Protein 5IPX (pdb70)

Structure (mmCIF, N/CA/C/O backbone):
data_5IPX
#
_entry.id   5IPX
#
_cell.length_a   87.630
_cell.length_b   142.510
_cell.length_c   71.250
_cell.angle_alpha   90.00
_cell.angle_beta   90.00
_cell.angle_gamma   90.00
#
_symmetry.space_group_name_H-M   'C 2 2 21'
#
loop_
_entity.id
_entity.type
_entity.pdbx_description
1 polymer 'ORF49 protein'
2 non-polymer 'SULFATE ION'
3 water water
#
loop_
_atom_site.group_PDB
_atom_site.id
_atom_site.type_symbol
_atom_site.label_atom_id
_atom_site.label_alt_id
_atom_site.label_comp_id
_atom_site.label_asym_id
_atom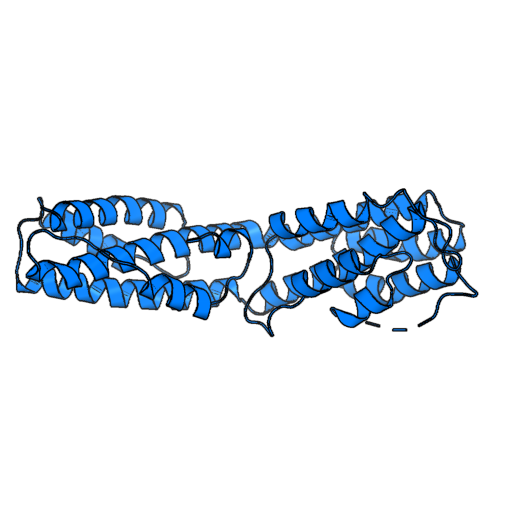_site.label_entity_id
_atom_site.label_seq_id
_atom_site.pdbx_PDB_ins_code
_atom_site.Cartn_x
_atom_site.Cartn_y
_atom_site.Cartn_z
_atom_site.occupancy
_atom_site.B_iso_or_equiv
_atom_site.auth_seq_id
_atom_site.auth_comp_id
_atom_site.auth_asym_id
_atom_site.auth_atom_id
_atom_site.pdbx_PDB_model_num
ATOM 1 N N . HIS A 1 32 ? -31.955 -37.555 12.999 1.00 37.35 10 HIS A N 1
ATOM 2 C CA . HIS A 1 32 ? -33.386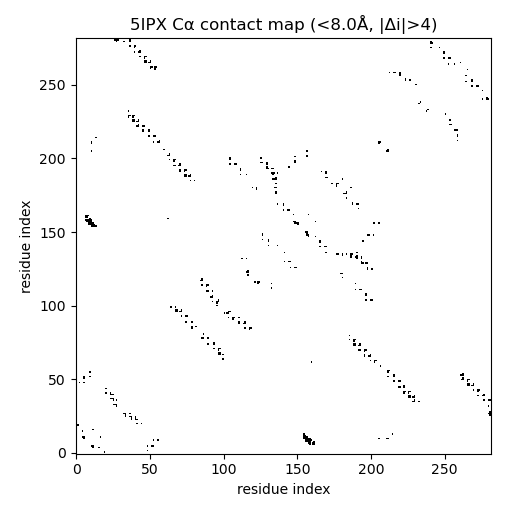 -37.591 12.717 1.00 51.19 10 HIS A CA 1
ATOM 3 C C . HIS A 1 32 ? -33.863 -36.305 12.049 1.00 59.52 10 HIS A C 1
ATOM 4 O O . HIS A 1 32 ? -33.281 -35.239 12.245 1.00 52.61 10 HIS A O 1
ATOM 11 N N . LEU A 1 33 ? -34.931 -36.421 11.261 1.00 50.57 11 LEU A N 1
ATOM 12 C CA . LEU A 1 33 ? -35.457 -35.276 10.531 1.00 60.04 11 LEU A CA 1
ATOM 13 C C . LEU A 1 33 ? -35.979 -34.211 11.488 1.00 61.05 11 LEU A C 1
ATOM 14 O O . LEU A 1 33 ? -36.593 -34.520 12.514 1.00 44.49 11 LEU A O 1
ATOM 19 N N . PHE A 1 34 ? -35.705 -32.948 11.149 1.00 38.71 12 PHE A N 1
ATOM 20 C CA . PHE A 1 34 ? -36.178 -31.769 11.874 1.00 47.55 12 PHE A CA 1
ATOM 21 C C . PHE A 1 34 ? -35.563 -31.628 13.264 1.00 51.69 12 PHE A C 1
ATOM 22 O O . PHE A 1 34 ? -35.722 -30.583 13.904 1.00 62.60 12 PHE A O 1
ATOM 30 N N . ASN A 1 35 ? -34.862 -32.658 13.744 1.00 45.83 13 ASN A N 1
ATOM 31 C CA . ASN A 1 35 ? -34.211 -32.556 15.047 1.00 43.97 13 ASN A CA 1
ATOM 32 C C . ASN A 1 35 ? -33.112 -31.502 15.039 1.00 43.57 13 ASN A C 1
ATOM 33 O O . ASN A 1 35 ? -32.809 -30.911 16.082 1.00 46.28 13 ASN A O 1
ATOM 38 N N . HIS A 1 36 ? -32.514 -31.250 13.871 1.00 51.21 14 HIS A N 1
ATOM 39 C CA . HIS A 1 36 ? -31.513 -30.196 13.743 1.00 44.72 14 HIS A CA 1
ATOM 40 C C . HIS A 1 36 ? -32.103 -28.823 14.046 1.00 55.07 14 HIS A C 1
ATOM 41 O O . HIS A 1 36 ? -31.389 -27.931 14.520 1.00 45.40 14 HIS A O 1
ATOM 48 N N . LEU A 1 37 ? -33.401 -28.638 13.790 1.00 44.30 15 LEU A N 1
ATOM 49 C CA . LEU A 1 37 ? -34.035 -27.351 14.055 1.00 39.74 15 LEU A CA 1
ATOM 50 C C . LEU A 1 37 ? -34.279 -27.146 15.545 1.00 38.71 15 LEU A C 1
ATOM 51 O O . LEU A 1 37 ? -34.176 -26.021 16.047 1.00 51.11 15 LEU A O 1
ATOM 56 N N . PHE A 1 38 ? -34.615 -28.218 16.268 1.00 38.43 16 PHE A N 1
ATOM 57 C CA . PHE A 1 38 ? -34.832 -28.092 17.706 1.00 54.42 16 PHE A CA 1
ATOM 58 C C . PHE A 1 38 ? -33.535 -27.808 18.448 1.00 43.84 16 PHE A C 1
ATOM 59 O O . PHE A 1 38 ? -33.545 -27.133 19.482 1.00 43.17 16 PHE A O 1
ATOM 67 N N . ARG A 1 39 ? -32.416 -28.312 17.943 1.00 39.75 17 ARG A N 1
ATOM 68 C CA . ARG A 1 39 ? -31.144 -28.126 18.626 1.00 47.45 17 ARG A CA 1
ATOM 69 C C . ARG A 1 39 ? -30.496 -26.790 18.301 1.00 52.24 17 ARG A C 1
ATOM 70 O O . ARG A 1 39 ? -29.808 -26.218 19.154 1.00 43.00 17 ARG A O 1
ATOM 78 N N . TYR A 1 40 ? -30.672 -26.292 17.080 1.00 40.97 18 TYR A N 1
ATOM 79 C CA . TYR A 1 40 ? -30.042 -25.050 16.650 1.00 51.69 18 TYR A CA 1
ATOM 80 C C . TYR A 1 40 ? -31.109 -24.005 16.366 1.00 49.56 18 TYR A C 1
ATOM 81 O O . TYR A 1 40 ? -31.981 -24.216 15.516 1.00 45.13 18 TYR A O 1
ATOM 90 N N . HIS A 1 41 ? -31.033 -22.877 17.078 1.00 34.96 19 HIS A N 1
ATOM 91 C CA . HIS A 1 41 ? -31.872 -21.732 16.740 1.00 50.47 19 HIS A CA 1
ATOM 92 C C . HIS A 1 41 ? -31.583 -21.253 15.324 1.00 41.17 19 HIS A C 1
ATOM 93 O O . HIS A 1 41 ? -32.502 -20.899 14.576 1.00 42.16 19 HIS A O 1
ATOM 100 N N . TYR A 1 42 ? -30.308 -21.243 14.938 1.00 37.79 20 TYR A N 1
ATOM 101 C CA . TYR A 1 42 ? -29.888 -20.924 13.578 1.00 52.52 20 TYR A CA 1
ATOM 102 C C . TYR A 1 42 ? -29.293 -22.181 12.959 1.00 48.88 20 TYR A C 1
ATOM 103 O O . TYR A 1 42 ? -28.165 -22.564 13.300 1.00 37.01 20 TYR A O 1
ATOM 112 N N . PRO A 1 43 ? -30.006 -22.869 12.075 1.00 51.00 21 PRO A N 1
ATOM 113 C CA . PRO A 1 43 ? -29.520 -24.152 11.562 1.00 44.59 21 PRO A CA 1
ATOM 114 C C . PRO A 1 43 ? -28.576 -23.978 10.378 1.00 48.62 21 PRO A C 1
ATOM 115 O O . PRO A 1 43 ? -28.381 -22.886 9.844 1.00 48.90 21 PRO A O 1
ATOM 119 N N . SER A 1 44 ? -27.987 -25.102 9.973 1.00 37.38 22 SER A N 1
ATOM 120 C CA . SER A 1 44 ? -27.076 -25.132 8.838 1.00 37.78 22 SER A CA 1
ATOM 121 C C . SER A 1 44 ? -27.856 -25.282 7.539 1.00 33.68 22 SER A C 1
ATOM 122 O O . SER A 1 44 ? -28.695 -26.179 7.410 1.00 36.13 22 SER A O 1
ATOM 125 N N . TRP A 1 45 ? -27.575 -24.402 6.575 1.00 31.90 23 TRP A N 1
ATOM 126 C CA . TRP A 1 45 ? -28.215 -24.514 5.269 1.00 36.85 23 TRP A CA 1
ATOM 127 C C . TRP A 1 45 ? -27.819 -25.810 4.574 1.00 34.89 23 TRP A C 1
ATOM 128 O O . TRP A 1 45 ? -28.649 -26.453 3.919 1.00 40.15 23 TRP A O 1
ATOM 139 N N . ASP A 1 46 ? -26.554 -26.212 4.709 1.00 43.99 24 ASP A N 1
ATOM 140 C CA . ASP A 1 46 ? -26.100 -27.459 4.104 1.00 40.23 24 ASP A CA 1
ATOM 141 C C . ASP A 1 46 ? -26.785 -28.663 4.739 1.00 45.03 24 ASP A C 1
ATOM 142 O O . ASP A 1 46 ? -27.087 -29.647 4.052 1.00 40.35 24 ASP A O 1
ATOM 147 N N . GLN A 1 47 ? -27.039 -28.604 6.049 1.00 39.92 25 GLN A N 1
ATOM 148 C CA . GLN A 1 47 ? -27.766 -29.681 6.712 1.00 39.69 25 GLN A CA 1
ATOM 149 C C . GLN A 1 47 ? -29.188 -29.793 6.176 1.00 36.43 25 GLN A C 1
ATOM 150 O O . GLN A 1 47 ? -29.719 -30.900 6.027 1.00 29.28 25 GLN A O 1
ATOM 156 N N . ILE A 1 48 ? -29.818 -28.655 5.877 1.00 35.90 26 ILE A N 1
ATOM 157 C CA . ILE A 1 48 ? -31.153 -28.671 5.284 1.00 32.39 26 ILE A CA 1
ATOM 158 C C . ILE A 1 48 ? -31.114 -29.339 3.915 1.00 33.12 26 ILE A C 1
ATOM 159 O O . ILE A 1 48 ? -31.964 -30.176 3.587 1.00 33.15 26 ILE A O 1
ATOM 164 N N . LEU A 1 49 ? -30.122 -28.978 3.096 1.00 32.74 27 LEU A N 1
ATOM 165 C CA . LEU A 1 49 ? -30.004 -29.572 1.768 1.00 32.89 27 LEU A CA 1
ATOM 166 C C . LEU A 1 49 ? -29.775 -31.076 1.853 1.00 33.84 27 LEU A C 1
ATOM 167 O O . LEU A 1 49 ? -30.287 -31.837 1.023 1.00 31.92 27 LEU A O 1
ATOM 172 N N . GLN A 1 50 ? -29.014 -31.524 2.854 1.00 38.59 28 GLN A N 1
ATOM 173 C CA . GLN A 1 50 ? -28.725 -32.949 2.980 1.00 33.32 28 GLN A CA 1
ATOM 174 C C . GLN A 1 50 ? -29.956 -33.733 3.418 1.00 34.59 28 GLN A C 1
ATOM 175 O O . GLN A 1 50 ? -30.228 -34.814 2.886 1.00 38.08 28 GLN A O 1
ATOM 181 N N . GLU A 1 51 ? -30.709 -33.211 4.390 1.00 29.51 29 GLU A N 1
ATOM 182 C CA . GLU A 1 51 ? -31.959 -33.864 4.766 1.00 40.57 29 GLU A CA 1
ATOM 183 C C . GLU A 1 51 ? -32.956 -33.848 3.617 1.00 31.43 29 GLU A C 1
ATOM 184 O O . GLU A 1 51 ? -33.744 -34.788 3.462 1.00 32.52 29 GLU A O 1
ATOM 190 N N . LEU A 1 52 ? -32.928 -32.793 2.799 1.00 35.20 30 LEU A N 1
ATOM 191 C CA . LEU A 1 52 ? -33.835 -32.699 1.660 1.00 40.96 30 LEU A CA 1
ATOM 192 C C . LEU A 1 52 ? -33.597 -33.818 0.656 1.00 40.94 30 LEU A C 1
ATOM 193 O O . LEU A 1 52 ? -34.543 -34.287 0.013 1.00 34.15 30 LEU A O 1
ATOM 198 N N . ASP A 1 53 ? -32.354 -34.265 0.511 1.00 37.85 31 ASP A N 1
ATOM 199 C CA . ASP A 1 53 ? -32.025 -35.288 -0.469 1.00 40.19 31 ASP A CA 1
ATOM 200 C C . ASP A 1 53 ? -32.211 -36.706 0.057 1.00 43.62 31 ASP A C 1
ATOM 201 O O . ASP A 1 53 ? -32.051 -37.661 -0.711 1.00 34.76 31 ASP A O 1
ATOM 206 N N . THR A 1 54 ? -32.540 -36.870 1.337 1.00 36.94 32 THR A N 1
ATOM 207 C CA . THR A 1 54 ? -32.866 -38.181 1.881 1.00 38.28 32 THR A CA 1
ATOM 208 C C . THR A 1 54 ? -34.329 -38.552 1.683 1.00 32.92 32 THR A C 1
ATOM 209 O O . THR A 1 54 ? -34.706 -39.695 1.964 1.00 45.46 32 THR A O 1
ATOM 213 N N . LEU A 1 55 ? -35.152 -37.621 1.210 1.00 46.53 33 LEU A N 1
ATOM 214 C CA . LEU A 1 55 ? -36.582 -37.859 1.105 1.00 38.01 33 LEU A CA 1
ATOM 215 C C . LEU A 1 55 ? -36.889 -38.853 -0.010 1.00 39.35 33 LEU A C 1
ATOM 216 O O . LEU A 1 55 ? -36.224 -38.886 -1.049 1.00 41.26 33 LEU A O 1
ATOM 221 N N . SER A 1 56 ? -37.917 -39.667 0.220 1.00 48.27 34 SER A N 1
ATOM 222 C CA . SER A 1 56 ? -38.335 -40.694 -0.721 1.00 48.83 34 SER A CA 1
ATOM 223 C C . SER A 1 56 ? -39.854 -40.765 -0.739 1.00 50.01 34 SER A C 1
ATOM 224 O O . SER A 1 56 ? -40.518 -40.398 0.234 1.00 56.00 34 SER A O 1
ATOM 227 N N . VAL A 1 57 ? -40.401 -41.232 -1.860 1.00 45.52 35 VAL A N 1
ATOM 228 C CA . VAL A 1 57 ? -41.839 -41.401 -2.025 1.00 47.79 35 VAL A CA 1
ATOM 229 C C . VAL A 1 57 ? -42.105 -42.750 -2.676 1.00 50.48 35 VAL A C 1
ATOM 230 O O . VAL A 1 57 ? -41.264 -43.288 -3.403 1.00 60.35 35 VAL A O 1
ATOM 234 N N . ALA A 1 58 ? -43.289 -43.297 -2.410 1.00 57.32 36 ALA A N 1
ATOM 235 C CA . ALA A 1 58 ? -43.704 -44.597 -2.933 1.00 70.21 36 ALA A CA 1
ATOM 236 C C . ALA A 1 58 ? -45.035 -44.421 -3.657 1.00 69.41 36 ALA A C 1
ATOM 237 O O . ALA A 1 58 ? -46.096 -44.434 -3.025 1.00 79.22 36 ALA A O 1
ATOM 239 N N . THR A 1 59 ? -44.986 -44.270 -4.978 1.00 65.14 37 THR A N 1
ATOM 240 C CA . THR A 1 59 ? -46.181 -44.033 -5.776 1.00 68.03 37 THR A CA 1
ATOM 241 C C . THR A 1 59 ? -46.619 -45.291 -6.519 1.00 71.85 37 THR A C 1
ATOM 242 O O . THR A 1 59 ? -45.831 -46.203 -6.781 1.00 76.29 37 THR A O 1
ATOM 246 N N . LEU A 1 60 ? -47.908 -45.311 -6.868 1.00 76.81 38 LEU A N 1
ATOM 247 C CA . LEU A 1 60 ? -48.471 -46.419 -7.634 1.00 88.95 38 LEU A CA 1
ATOM 248 C C . LEU A 1 60 ? -47.979 -46.396 -9.074 1.00 86.33 38 LEU A C 1
ATOM 249 O O . LEU A 1 60 ? -47.493 -47.406 -9.595 1.00 92.42 38 LEU A O 1
ATOM 254 N N . ASN A 1 61 ? -48.126 -45.253 -9.742 1.00 78.21 39 ASN A N 1
ATOM 255 C CA . ASN A 1 61 ? -47.677 -45.094 -11.109 1.00 80.19 39 ASN A CA 1
ATOM 256 C C . ASN A 1 61 ? -46.342 -44.372 -11.110 1.00 86.26 39 ASN A C 1
ATOM 257 O O . ASN A 1 61 ? -46.269 -43.221 -10.650 1.00 78.95 39 ASN A O 1
ATOM 262 N N . PRO A 1 62 ? -45.274 -44.997 -11.614 1.00 82.63 40 PRO A N 1
ATOM 263 C CA . PRO A 1 62 ? -43.941 -44.383 -11.530 1.00 78.18 40 PRO A CA 1
ATOM 264 C C . PRO A 1 62 ? -43.773 -43.117 -12.355 1.00 81.24 40 PRO A C 1
ATOM 265 O O . PRO A 1 62 ? -42.737 -42.454 -12.217 1.00 69.76 40 PRO A O 1
ATOM 269 N N . ASP A 1 63 ? -44.731 -42.761 -13.212 1.00 69.63 41 ASP A N 1
ATOM 270 C CA . ASP A 1 63 ? -44.645 -41.471 -13.886 1.00 70.70 41 ASP A CA 1
ATOM 271 C C . ASP A 1 63 ? -44.943 -40.314 -12.944 1.00 79.88 41 ASP A C 1
ATOM 272 O O . ASP A 1 63 ? -44.723 -39.155 -13.316 1.00 70.35 41 ASP A O 1
ATOM 277 N N . CYS A 1 64 ? -45.437 -40.601 -11.741 1.00 70.31 42 CYS A N 1
ATOM 278 C CA . CYS A 1 64 ? -45.702 -39.595 -10.726 1.00 66.02 42 CYS A CA 1
ATOM 279 C C . CYS A 1 64 ? -44.650 -39.592 -9.626 1.00 57.38 42 CYS A C 1
ATOM 280 O O . CYS A 1 64 ? -44.806 -38.870 -8.637 1.00 55.01 42 CYS A O 1
ATOM 283 N N . HIS A 1 65 ? -43.581 -40.378 -9.779 1.00 50.29 43 HIS A N 1
ATOM 284 C CA . HIS A 1 65 ? -42.570 -40.478 -8.730 1.00 55.30 43 HIS A CA 1
ATOM 285 C C . HIS A 1 65 ? -41.863 -39.145 -8.514 1.00 45.39 43 HIS A C 1
ATOM 286 O O . HIS A 1 65 ? -41.761 -38.660 -7.381 1.00 59.31 43 HIS A O 1
ATOM 293 N N . VAL A 1 66 ? -41.363 -38.543 -9.588 1.00 53.49 44 VAL A N 1
ATOM 294 C CA . VAL A 1 66 ? -40.652 -37.268 -9.509 1.00 51.58 44 VAL A CA 1
ATOM 295 C C . VAL A 1 66 ? -41.604 -36.144 -9.105 1.00 46.06 44 VAL A C 1
ATOM 296 O O . VAL A 1 66 ? -41.248 -35.341 -8.229 1.00 44.55 44 VAL A O 1
ATOM 300 N N . PRO A 1 67 ? -42.806 -36.024 -9.694 1.00 51.64 45 PRO A N 1
ATOM 301 C CA . PRO A 1 67 ? -43.731 -34.986 -9.204 1.00 38.95 45 PRO A CA 1
ATOM 302 C C . PRO A 1 67 ? -44.095 -35.143 -7.738 1.00 37.15 45 PRO A C 1
ATOM 303 O O . PRO A 1 67 ? -44.201 -34.140 -7.021 1.00 36.33 45 PRO A O 1
ATOM 307 N N . ALA A 1 68 ? -44.292 -36.378 -7.269 1.00 29.84 46 ALA A N 1
ATOM 308 C CA . ALA A 1 68 ? -44.591 -36.585 -5.856 1.00 39.30 46 ALA A CA 1
ATOM 309 C C . ALA A 1 68 ? -43.393 -36.254 -4.978 1.00 34.45 46 ALA A C 1
ATOM 310 O O . ALA A 1 68 ? -43.566 -35.794 -3.843 1.00 43.48 46 ALA A O 1
ATOM 312 N N . LEU A 1 69 ? -42.177 -36.482 -5.479 1.00 29.29 47 LEU A N 1
ATOM 313 C CA . LEU A 1 69 ? -40.988 -36.119 -4.718 1.00 37.81 47 LEU A CA 1
ATOM 314 C C . LEU A 1 69 ? -40.866 -34.607 -4.581 1.00 29.79 47 LEU A C 1
ATOM 315 O O . LEU A 1 69 ? -40.474 -34.104 -3.521 1.00 35.35 47 LEU A O 1
ATOM 320 N N . ASN A 1 70 ? -41.202 -33.865 -5.640 1.00 29.99 48 ASN A N 1
ATOM 321 C CA . ASN A 1 70 ? -41.172 -32.408 -5.562 1.00 25.74 48 ASN A CA 1
ATOM 322 C C . ASN A 1 70 ? -42.178 -31.890 -4.543 1.00 31.79 48 ASN A C 1
ATOM 323 O O . ASN A 1 70 ? -41.900 -30.923 -3.823 1.00 34.48 48 ASN A O 1
ATOM 328 N N . VAL A 1 71 ? -43.356 -32.514 -4.470 1.00 25.59 49 VAL A N 1
ATOM 329 C CA . VAL A 1 71 ? -44.320 -32.156 -3.432 1.00 36.75 49 VAL A CA 1
ATOM 330 C C . VAL A 1 71 ? -43.757 -32.482 -2.057 1.00 30.09 49 VAL A C 1
ATOM 331 O O . VAL A 1 71 ? -43.871 -31.686 -1.116 1.00 32.57 49 VAL A O 1
ATOM 335 N N . GLU A 1 72 ? -43.139 -33.657 -1.922 1.00 32.51 50 GLU A N 1
ATOM 336 C CA . GLU A 1 72 ? -42.540 -34.049 -0.651 1.00 27.34 50 GLU A CA 1
ATOM 337 C C . GLU A 1 72 ? -41.457 -33.064 -0.226 1.00 27.04 50 GLU A C 1
ATOM 338 O O . GLU A 1 72 ? -41.362 -32.705 0.953 1.00 32.80 50 GLU A O 1
ATOM 344 N N . LYS A 1 73 ? -40.636 -32.611 -1.177 1.00 23.61 51 LYS A N 1
ATOM 345 C CA . LYS A 1 73 ? -39.589 -31.647 -0.856 1.00 29.85 51 LYS A CA 1
ATOM 346 C C . LYS A 1 73 ? -40.176 -30.279 -0.534 1.00 32.94 51 LYS A C 1
ATOM 347 O O . LYS A 1 73 ? -39.692 -29.586 0.369 1.00 32.32 51 LYS A O 1
ATOM 353 N N . THR A 1 74 ? -41.212 -29.867 -1.269 1.00 25.56 52 THR A N 1
ATOM 354 C CA . THR A 1 74 ? -41.883 -28.608 -0.964 1.00 31.41 52 THR A CA 1
ATOM 355 C C . THR A 1 74 ? -42.516 -28.651 0.420 1.00 26.57 52 THR A C 1
ATOM 356 O O . THR A 1 74 ? -42.462 -27.668 1.170 1.00 26.80 52 THR A O 1
ATOM 360 N N . LEU A 1 75 ? -43.118 -29.787 0.775 1.00 24.54 53 LEU A N 1
ATOM 361 C CA . LEU A 1 75 ? -43.705 -29.943 2.101 1.00 27.68 53 LEU A CA 1
ATOM 362 C C . LEU A 1 75 ? -42.636 -29.888 3.185 1.00 39.23 53 LEU A C 1
ATOM 363 O O . LEU A 1 75 ? -42.835 -29.258 4.231 1.00 31.65 53 LEU A O 1
ATOM 368 N N . TYR A 1 76 ? -41.494 -30.539 2.950 1.00 31.21 54 TYR A N 1
ATOM 369 C CA . TYR A 1 76 ? -40.401 -30.492 3.915 1.00 24.18 54 TYR A CA 1
ATOM 370 C C . TYR A 1 76 ? -39.911 -29.066 4.127 1.00 24.24 54 TYR A C 1
ATOM 371 O O . TYR A 1 76 ? -39.672 -28.646 5.266 1.00 32.61 54 TYR A O 1
ATOM 380 N N . LEU A 1 77 ? -39.740 -28.311 3.041 1.00 21.56 55 LEU A N 1
ATOM 381 C CA . LEU A 1 77 ? -39.290 -26.930 3.167 1.00 25.03 55 LEU A CA 1
ATOM 382 C C . LEU A 1 77 ? -40.345 -26.065 3.842 1.00 26.33 55 LEU A C 1
ATOM 383 O O . LEU A 1 77 ? -40.012 -25.172 4.629 1.00 33.02 55 LEU A O 1
ATOM 388 N N . ALA A 1 78 ? -41.623 -26.323 3.557 1.00 26.51 56 ALA A N 1
ATOM 389 C CA . ALA A 1 78 ? -42.695 -25.552 4.181 1.00 28.27 56 ALA A CA 1
ATOM 390 C C . ALA A 1 78 ? -42.693 -25.734 5.694 1.00 23.00 56 ALA A C 1
ATOM 391 O O . ALA A 1 78 ? -42.804 -24.761 6.447 1.00 31.99 56 ALA A O 1
ATOM 393 N N . LYS A 1 79 ? -42.563 -26.978 6.160 1.00 29.76 57 LYS A N 1
ATOM 394 C CA . LYS A 1 79 ? -42.496 -27.213 7.598 1.00 28.12 57 LYS A CA 1
ATOM 395 C C . LYS A 1 79 ? -41.214 -26.640 8.189 1.00 33.16 57 LYS A C 1
ATOM 396 O O . LYS A 1 79 ? -41.216 -26.134 9.317 1.00 29.82 57 LYS A O 1
ATOM 402 N N . THR A 1 80 ? -40.113 -26.700 7.437 1.00 36.10 58 THR A N 1
ATOM 403 C CA . THR A 1 80 ? -38.857 -26.127 7.918 1.00 25.49 58 THR A CA 1
ATOM 404 C C . THR A 1 80 ? -38.976 -24.619 8.101 1.00 31.07 58 THR A C 1
ATOM 405 O O . THR A 1 80 ? -38.612 -24.082 9.152 1.00 28.24 58 THR A O 1
ATOM 409 N N . ILE A 1 81 ? -39.486 -23.920 7.084 1.00 28.17 59 ILE A N 1
ATOM 410 C CA . ILE A 1 81 ? -39.646 -22.471 7.187 1.00 28.49 59 ILE A CA 1
ATOM 411 C C . ILE A 1 81 ? -40.603 -22.122 8.319 1.00 34.13 59 ILE A C 1
ATOM 412 O O . ILE A 1 81 ? -40.412 -21.126 9.029 1.00 27.66 59 ILE A O 1
ATOM 417 N N . GLN A 1 82 ? -41.640 -22.942 8.516 1.00 37.21 60 GLN A N 1
ATOM 418 C CA . GLN A 1 82 ? -42.575 -22.711 9.612 1.00 30.34 60 GLN A CA 1
ATOM 419 C C . GLN A 1 82 ? -41.856 -22.696 10.956 1.00 32.77 60 GLN A C 1
ATOM 420 O O . GLN A 1 82 ? -42.132 -21.843 11.807 1.00 35.73 60 GLN A O 1
ATOM 426 N N . ILE A 1 83 ? -40.922 -23.628 11.160 1.00 29.36 61 ILE A N 1
ATOM 427 C CA . ILE A 1 83 ? -40.132 -23.637 12.387 1.00 27.73 61 ILE A CA 1
ATOM 428 C C . ILE A 1 83 ? -39.226 -22.414 12.448 1.00 30.22 61 ILE A C 1
ATOM 429 O O . ILE A 1 83 ? -39.104 -21.766 13.495 1.00 36.06 61 ILE A O 1
ATOM 434 N N . LEU A 1 84 ? -38.575 -22.080 11.329 1.00 27.97 62 LEU A N 1
ATOM 435 C CA . LEU A 1 84 ? -37.645 -20.955 11.311 1.00 31.65 62 LEU A CA 1
ATOM 436 C C . LEU A 1 84 ? -38.351 -19.643 11.627 1.00 34.45 62 LEU A C 1
ATOM 437 O O . LEU A 1 84 ? -37.791 -18.778 12.311 1.00 30.50 62 LEU A O 1
ATOM 442 N N . VAL A 1 85 ? -39.578 -19.474 11.130 1.00 30.75 63 VAL A N 1
ATOM 443 C CA . VAL A 1 85 ? -40.343 -18.266 11.429 1.00 30.20 63 VAL A CA 1
ATOM 444 C C . VAL A 1 85 ? -40.616 -18.170 12.924 1.00 27.24 63 VAL A C 1
ATOM 445 O O . VAL A 1 85 ? -40.549 -17.085 13.516 1.00 34.00 63 VAL A O 1
ATOM 449 N N . GLN A 1 86 ? -40.915 -19.304 13.560 1.00 29.07 64 GLN A N 1
ATOM 450 C CA . GLN A 1 86 ? -41.116 -19.310 15.004 1.00 32.70 64 GLN A CA 1
ATOM 451 C C . GLN A 1 86 ? -39.824 -19.008 15.749 1.00 36.67 64 GLN A C 1
ATOM 452 O O . GLN A 1 86 ? -39.856 -18.387 16.817 1.00 33.71 64 GLN A O 1
ATOM 458 N N . HIS A 1 87 ? -38.680 -19.431 15.204 1.00 26.97 65 HIS A N 1
ATOM 459 C CA . HIS A 1 87 ? -37.400 -19.061 15.801 1.00 32.32 65 HIS A CA 1
ATOM 460 C C . HIS A 1 87 ? -37.172 -17.562 15.721 1.00 33.90 65 HIS A C 1
ATOM 461 O O . HIS A 1 87 ? -36.609 -16.958 16.640 1.00 30.94 65 HIS A O 1
ATOM 468 N N . ARG A 1 88 ? -37.597 -16.943 14.627 1.00 23.12 66 ARG A N 1
ATOM 469 C CA . ARG A 1 88 ? -37.407 -15.510 14.492 1.00 35.18 66 ARG A CA 1
ATOM 470 C C . ARG A 1 88 ? -38.378 -14.740 15.380 1.00 23.53 66 ARG A C 1
ATOM 471 O O . ARG A 1 88 ? -38.052 -13.644 15.853 1.00 38.56 66 ARG A O 1
ATOM 479 N N . GLN A 1 89 ? -39.563 -15.302 15.633 1.00 30.31 67 GLN A N 1
ATOM 480 C CA . GLN A 1 89 ? -40.460 -14.713 16.625 1.00 35.15 67 GLN A CA 1
ATOM 481 C C . GLN A 1 89 ? -39.864 -14.775 18.024 1.00 31.60 67 GLN A C 1
ATOM 482 O O . GLN A 1 89 ? -40.079 -13.859 18.825 1.00 39.35 67 GLN A O 1
ATOM 488 N N . SER A 1 90 ? -39.118 -15.833 18.337 1.00 32.38 68 SER A N 1
ATOM 489 C CA . SER A 1 90 ? -38.512 -15.998 19.650 1.00 36.80 68 SER A CA 1
ATOM 490 C C . SER A 1 90 ? -37.148 -15.331 19.765 1.00 32.55 68 SER A C 1
ATOM 491 O O . SER A 1 90 ? -36.616 -15.234 20.877 1.00 32.66 68 SER A O 1
ATOM 494 N N . GLU A 1 91 ? -36.581 -14.873 18.650 1.00 31.84 69 GLU A N 1
ATOM 495 C CA . GLU A 1 91 ? -35.237 -14.301 18.669 1.00 35.63 69 GLU A CA 1
ATOM 496 C C . GLU A 1 91 ? -35.079 -13.098 19.597 1.00 34.46 69 GLU A C 1
ATOM 497 O O . GLU A 1 91 ? -34.042 -13.021 20.279 1.00 33.27 69 GLU A O 1
ATOM 503 N N . PRO A 1 92 ? -36.015 -12.143 19.677 1.00 32.52 70 PRO A N 1
ATOM 504 C CA . PRO A 1 92 ? -35.820 -11.010 20.597 1.00 27.17 70 PRO A CA 1
ATOM 505 C C . PRO A 1 92 ? -35.837 -11.387 22.071 1.00 38.43 70 PRO A C 1
ATOM 506 O O . PRO A 1 92 ? -35.611 -10.511 22.913 1.00 35.02 70 PRO A O 1
ATOM 510 N N . TYR A 1 93 ? -36.095 -12.647 22.416 1.00 29.68 71 TYR A N 1
ATOM 511 C CA . TYR A 1 93 ? -36.135 -13.080 23.805 1.00 32.49 71 TYR A CA 1
ATOM 512 C C . TYR A 1 93 ? -34.924 -13.913 24.203 1.00 30.61 71 TYR A C 1
ATOM 513 O O . TYR A 1 93 ? -34.827 -14.322 25.365 1.00 31.48 71 TYR A O 1
ATOM 522 N N . LEU A 1 94 ? -33.996 -14.165 23.278 1.00 29.51 72 LEU A N 1
ATOM 523 C CA . LEU A 1 94 ? -32.824 -14.979 23.590 1.00 31.45 72 LEU A CA 1
ATOM 524 C C . LEU A 1 94 ? -31.877 -14.245 24.534 1.00 21.45 72 LEU A C 1
ATOM 525 O O . LEU A 1 94 ? -31.532 -14.753 25.608 1.00 29.81 72 LEU A O 1
ATOM 530 N N . VAL A 1 95 ? -31.438 -13.045 24.143 1.00 21.44 73 VAL A N 1
ATOM 531 C CA . VAL A 1 95 ? -30.518 -12.280 24.991 1.00 26.95 73 VAL A CA 1
ATOM 532 C C . VAL A 1 95 ? -31.138 -11.926 26.335 1.00 29.12 73 VAL A C 1
ATOM 533 O O . VAL A 1 95 ? -30.455 -12.072 27.360 1.00 28.92 73 VAL A O 1
ATOM 537 N N . PRO A 1 96 ? -32.391 -11.452 26.424 1.00 26.89 74 PRO A N 1
ATOM 538 C CA . PRO A 1 96 ? -32.962 -11.197 27.759 1.00 23.16 74 PRO A CA 1
ATOM 539 C C . PRO A 1 96 ? -32.992 -12.426 28.651 1.00 20.11 74 PRO A C 1
ATOM 540 O O . PRO A 1 96 ? -32.783 -12.308 29.865 1.00 25.99 74 PRO A O 1
ATOM 544 N N . ALA A 1 97 ? -33.250 -13.607 28.086 1.00 27.11 75 ALA A N 1
ATOM 545 C CA . ALA A 1 97 ? -33.208 -14.826 28.888 1.00 27.16 75 ALA A CA 1
ATOM 546 C C . ALA A 1 97 ? -31.788 -15.129 29.349 1.00 19.84 75 ALA A C 1
ATOM 547 O O . ALA A 1 97 ? -31.578 -15.566 30.486 1.00 30.50 75 ALA A O 1
ATOM 549 N N . ALA A 1 98 ? -30.799 -14.903 28.480 1.00 27.87 76 ALA A N 1
ATOM 550 C CA . ALA A 1 98 ? -29.409 -15.076 28.884 1.00 32.52 76 ALA A CA 1
ATOM 551 C C . ALA A 1 98 ? -29.019 -14.064 29.954 1.00 25.12 76 ALA A C 1
ATOM 552 O O . ALA A 1 98 ? -28.288 -14.394 30.895 1.00 28.10 76 ALA A O 1
ATOM 554 N N . ARG A 1 99 ? -29.502 -12.825 29.825 1.00 24.41 77 ARG A N 1
ATOM 555 C CA . ARG A 1 99 ? -29.210 -11.806 30.828 1.00 19.96 77 ARG A CA 1
ATOM 556 C C . ARG A 1 99 ? -29.815 -12.168 32.179 1.00 32.45 77 ARG A C 1
ATOM 557 O O . ARG A 1 99 ? -29.184 -11.967 33.223 1.00 32.09 77 ARG A O 1
ATOM 565 N N . ALA A 1 100 ? -31.039 -12.703 32.178 1.00 27.07 78 ALA A N 1
ATOM 566 C CA . ALA A 1 100 ? -31.689 -13.072 33.432 1.00 26.92 78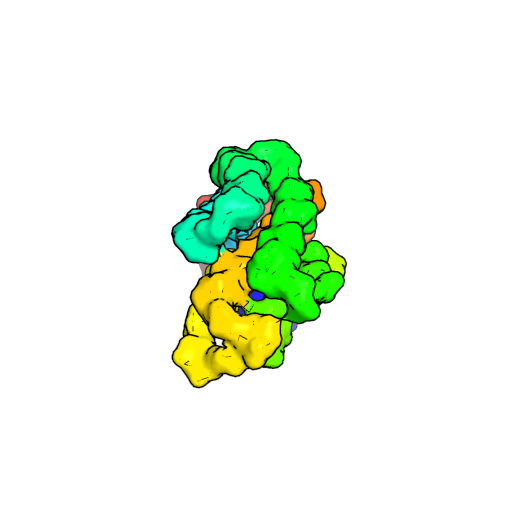 ALA A CA 1
ATOM 567 C C . ALA A 1 100 ? -30.903 -14.149 34.167 1.00 30.72 78 ALA A C 1
ATOM 568 O O . ALA A 1 100 ? -30.757 -14.095 35.394 1.00 29.34 78 ALA A O 1
ATOM 570 N N . ASN A 1 101 ? -30.387 -15.138 33.434 1.00 22.92 79 ASN A N 1
ATOM 571 C CA . ASN A 1 101 ? -29.591 -16.183 34.071 1.00 28.07 79 ASN A CA 1
ATOM 572 C C . ASN A 1 101 ? -28.279 -15.629 34.609 1.00 26.95 79 ASN A C 1
ATOM 573 O O . ASN A 1 101 ? -27.851 -15.994 35.710 1.00 28.34 79 ASN A O 1
ATOM 578 N N . LEU A 1 102 ? -27.626 -14.747 33.850 1.00 23.70 80 LEU A N 1
ATOM 579 C CA . LEU A 1 102 ? -26.375 -14.166 34.323 1.00 25.89 80 LEU A CA 1
ATOM 580 C C . LEU A 1 102 ? -26.614 -13.282 35.540 1.00 27.73 80 LEU A C 1
ATOM 581 O O . LEU A 1 102 ? -25.820 -13.291 36.488 1.00 34.87 80 LEU A O 1
ATOM 586 N N . ALA A 1 103 ? -27.704 -12.512 35.531 1.00 23.29 81 ALA A N 1
ATOM 587 C CA . ALA A 1 103 ? -28.038 -11.697 36.695 1.00 33.94 81 ALA A CA 1
ATOM 588 C C . ALA A 1 103 ? -28.250 -12.565 37.927 1.00 31.51 81 ALA A C 1
ATOM 589 O O . ALA A 1 103 ? -27.847 -12.192 39.035 1.00 32.26 81 ALA A O 1
ATOM 591 N N . TYR A 1 104 ? -28.865 -13.737 37.751 1.00 27.86 82 TYR A N 1
ATOM 592 C CA . TYR A 1 104 ? -29.102 -14.628 38.882 1.00 25.57 82 TYR A CA 1
ATOM 593 C C . TYR A 1 104 ? -27.790 -15.126 39.477 1.00 31.21 82 TYR A C 1
ATOM 594 O O . TYR A 1 104 ? -27.601 -15.103 40.698 1.00 30.92 82 TYR A O 1
ATOM 603 N N . SER A 1 105 ? -26.872 -15.590 38.625 1.00 24.92 83 SER A N 1
ATOM 604 C CA . SER A 1 105 ? -25.592 -16.083 39.124 1.00 27.24 83 SER A CA 1
ATOM 605 C C . SER A 1 105 ? -24.766 -14.968 39.752 1.00 25.08 83 SER A C 1
ATOM 606 O O . SER A 1 105 ? -24.033 -15.213 40.717 1.00 26.75 83 SER A O 1
ATOM 609 N N . LEU A 1 106 ? -24.870 -13.744 39.227 1.00 23.12 84 LEU A N 1
ATOM 610 C CA . LEU A 1 106 ? -24.189 -12.615 39.853 1.00 25.53 84 LEU A CA 1
ATOM 611 C C . LEU A 1 106 ? -24.742 -12.344 41.245 1.00 29.54 84 LEU A C 1
ATOM 612 O O . LEU A 1 106 ? -23.987 -12.020 42.169 1.00 31.78 84 LEU A O 1
ATOM 617 N N . GLN A 1 107 ? -26.061 -12.467 41.415 1.00 24.29 85 GLN A N 1
ATOM 618 C CA . GLN A 1 107 ? -26.653 -12.288 42.736 1.00 29.05 85 GLN A CA 1
ATOM 619 C C . GLN A 1 107 ? -26.207 -13.377 43.702 1.00 35.79 85 GLN A C 1
ATOM 620 O O . GLN A 1 107 ? -26.039 -13.110 44.897 1.00 39.55 85 GLN A O 1
ATOM 626 N N . GLN A 1 108 ? -26.012 -14.602 43.210 1.00 32.09 86 GLN A N 1
ATOM 627 C CA . GLN A 1 108 ? -25.511 -15.668 44.070 1.00 40.07 86 GLN A CA 1
ATOM 628 C C . GLN A 1 108 ? -24.066 -15.409 44.480 1.00 35.76 86 GLN A C 1
ATOM 629 O O . GLN A 1 108 ? -23.699 -15.620 45.642 1.00 41.08 86 GLN A O 1
ATOM 635 N N . LEU A 1 109 ? -23.233 -14.953 43.541 1.00 37.50 87 LEU A N 1
ATOM 636 C CA . LEU A 1 109 ? -21.874 -14.554 43.891 1.00 38.87 87 LEU A CA 1
ATOM 637 C C . LEU A 1 109 ? -21.873 -13.405 44.888 1.00 39.62 87 LEU A C 1
ATOM 638 O O . LEU A 1 109 ? -20.968 -13.309 45.726 1.00 46.59 87 LEU A O 1
ATOM 643 N N . TYR A 1 110 ? -22.877 -12.529 44.813 1.00 36.57 88 TYR A N 1
ATOM 644 C CA . TYR A 1 110 ? -22.960 -11.400 45.732 1.00 41.15 88 TYR A CA 1
ATOM 645 C C . TYR A 1 110 ? -23.181 -11.871 47.165 1.00 47.73 88 TYR A C 1
ATOM 646 O O . TYR A 1 110 ? -22.614 -11.301 48.104 1.00 55.84 88 TYR A O 1
ATOM 655 N N . LYS A 1 111 ? -24.004 -12.908 47.351 1.00 47.38 89 LYS A N 1
ATOM 656 C CA . LYS A 1 111 ? -24.180 -13.487 48.680 1.00 41.35 89 LYS A CA 1
ATOM 657 C C . LYS A 1 111 ? -22.857 -14.006 49.227 1.00 49.23 89 LYS A C 1
ATOM 658 O O . LYS A 1 111 ? -22.507 -13.756 50.386 1.00 61.15 89 LYS A O 1
ATOM 664 N N . LEU A 1 112 ? -22.103 -14.724 48.398 1.00 68.40 90 LEU A N 1
ATOM 665 C CA . LEU A 1 112 ? -20.884 -15.416 48.817 1.00 63.64 90 LEU A CA 1
ATOM 666 C C . LEU A 1 112 ? -19.630 -14.586 48.563 1.00 83.36 90 LEU A C 1
ATOM 667 O O . LEU A 1 112 ? -18.640 -15.120 48.058 1.00 79.02 90 LEU A O 1
ATOM 672 N N . GLY A 1 113 ? -19.619 -13.300 48.901 1.00 63.59 91 GLY A N 1
ATOM 673 C CA . GLY A 1 113 ? -18.549 -12.421 48.462 1.00 52.85 91 GLY A CA 1
ATOM 674 C C . GLY A 1 113 ? -18.165 -11.390 49.499 1.00 69.62 91 GLY A C 1
ATOM 675 O O . GLY A 1 113 ? -19.007 -10.857 50.224 1.00 70.55 91 GLY A O 1
ATOM 676 N N . ASN A 1 114 ? -16.860 -11.123 49.566 1.00 71.48 92 ASN A N 1
ATOM 677 C CA . ASN A 1 114 ? -16.358 -9.981 50.313 1.00 65.61 92 ASN A CA 1
ATOM 678 C C . ASN A 1 114 ? -16.716 -8.689 49.580 1.00 65.19 92 ASN A C 1
ATOM 679 O O . ASN A 1 114 ? -17.207 -8.698 48.448 1.00 70.42 92 ASN A O 1
ATOM 684 N N . ASP A 1 115 ? -16.450 -7.560 50.236 1.00 60.09 93 ASP A N 1
ATOM 685 C CA . ASP A 1 115 ? -16.938 -6.281 49.738 1.00 62.27 93 ASP A CA 1
ATOM 686 C C . ASP A 1 115 ? -16.167 -5.768 48.529 1.00 50.97 93 ASP A C 1
ATOM 687 O O . ASP A 1 115 ? -16.666 -4.876 47.833 1.00 63.55 93 ASP A O 1
ATOM 692 N N . LYS A 1 116 ? -14.974 -6.298 48.254 1.00 37.65 94 LYS A N 1
ATOM 693 C CA . LYS A 1 116 ? -14.295 -5.918 47.021 1.00 51.82 94 LYS A CA 1
ATOM 694 C C . LYS A 1 116 ? -14.817 -6.714 45.831 1.00 53.66 94 LYS A C 1
ATOM 695 O O . LYS A 1 116 ? -14.774 -6.225 44.696 1.00 51.64 94 LYS A O 1
ATOM 701 N N . ILE A 1 117 ? -15.314 -7.930 46.069 1.00 45.70 95 ILE A N 1
ATOM 702 C CA . ILE A 1 117 ? -16.039 -8.653 45.030 1.00 44.83 95 ILE A CA 1
ATOM 703 C C . ILE A 1 117 ? -17.400 -8.011 44.795 1.00 43.08 95 ILE A C 1
ATOM 704 O O . ILE A 1 117 ? -17.832 -7.838 43.648 1.00 31.08 95 ILE A O 1
ATOM 709 N N . ARG A 1 118 ? -18.093 -7.641 45.876 1.00 37.17 96 ARG A N 1
ATOM 710 C CA . ARG A 1 118 ? -19.379 -6.964 45.743 1.00 40.25 96 ARG A CA 1
ATOM 711 C C . ARG A 1 118 ? -19.242 -5.640 45.002 1.00 47.81 96 ARG A C 1
ATOM 712 O O . ARG A 1 118 ? -20.169 -5.226 44.297 1.00 47.84 96 ARG A O 1
ATOM 720 N N . GLY A 1 119 ? -18.099 -4.966 45.146 1.00 42.04 97 GLY A N 1
ATOM 721 C CA . GLY A 1 119 ? -17.904 -3.705 44.450 1.00 37.60 97 GLY A CA 1
ATOM 722 C C . GLY A 1 119 ? -17.854 -3.868 42.943 1.00 42.26 97 GLY A C 1
ATOM 723 O O . GLY A 1 119 ? -18.423 -3.060 42.204 1.00 57.00 97 GLY A O 1
ATOM 724 N N . VAL A 1 120 ? -17.172 -4.911 42.466 1.00 39.16 98 VAL A N 1
ATOM 725 C CA . VAL A 1 120 ? -17.126 -5.167 41.030 1.00 40.26 98 VAL A CA 1
ATOM 726 C C . VAL A 1 120 ? -18.498 -5.586 40.519 1.00 43.83 98 VAL A C 1
ATOM 727 O O . VAL A 1 120 ? -18.951 -5.126 39.464 1.00 41.41 98 VAL A O 1
ATOM 731 N N . ILE A 1 121 ? -19.182 -6.462 41.260 1.00 37.27 99 ILE A N 1
ATOM 732 C CA . ILE A 1 121 ? -20.510 -6.915 40.854 1.00 34.64 99 ILE A CA 1
ATOM 733 C C . ILE A 1 121 ? -21.479 -5.740 40.788 1.00 40.27 99 ILE A C 1
ATOM 734 O O . ILE A 1 121 ? -22.343 -5.677 39.904 1.00 46.89 99 ILE A O 1
ATOM 739 N N . ASN A 1 122 ? -21.338 -4.781 41.708 1.00 37.97 100 ASN A N 1
ATOM 740 C CA . ASN A 1 122 ? -22.221 -3.618 41.716 1.00 39.17 100 ASN A CA 1
ATOM 741 C C . ASN A 1 122 ? -22.106 -2.808 40.430 1.00 39.25 100 ASN A C 1
ATOM 742 O O . ASN A 1 122 ? -23.047 -2.098 40.059 1.00 37.48 100 ASN A O 1
ATOM 747 N N . GLY A 1 123 ? -20.969 -2.894 39.743 1.00 37.61 101 GLY A N 1
ATOM 748 C CA . GLY A 1 123 ? -20.795 -2.204 38.482 1.00 34.35 101 GLY A CA 1
ATOM 749 C C . GLY A 1 123 ? -21.258 -2.961 37.261 1.00 37.79 101 GLY A C 1
ATOM 750 O O . GLY A 1 123 ? -21.354 -2.375 36.179 1.00 49.93 101 GLY A O 1
ATOM 751 N N . MET A 1 124 ? -21.551 -4.253 37.404 1.00 42.14 102 MET A N 1
ATOM 752 C CA . MET A 1 124 ? -22.001 -5.096 36.303 1.00 40.00 102 MET A CA 1
ATOM 753 C C . MET A 1 124 ? -23.485 -5.416 36.372 1.00 33.99 102 MET A C 1
ATOM 754 O O . MET A 1 124 ? -24.186 -5.336 35.358 1.00 38.85 102 MET A O 1
ATOM 759 N N . LEU A 1 125 ? -23.974 -5.783 37.556 1.00 27.81 103 LEU A N 1
ATOM 760 C CA . LEU A 1 125 ? -25.343 -6.274 37.689 1.00 31.28 103 LEU A CA 1
ATOM 761 C C . LEU A 1 125 ? -26.410 -5.303 37.187 1.00 44.21 103 LEU A C 1
ATOM 762 O O . LEU A 1 125 ? -27.374 -5.773 36.557 1.00 38.63 103 LEU A O 1
ATOM 767 N N . PRO A 1 126 ? -26.329 -3.986 37.421 1.00 42.24 104 PRO A N 1
ATOM 768 C CA . PRO A 1 126 ? -27.369 -3.102 36.863 1.00 33.31 104 PRO A CA 1
ATOM 769 C C . PRO A 1 126 ? -27.393 -3.077 35.344 1.00 31.37 104 PRO A C 1
ATOM 770 O O . PRO A 1 126 ? -28.475 -2.997 34.749 1.00 33.75 104 PRO A O 1
ATOM 774 N N . LEU A 1 127 ? -26.227 -3.139 34.696 1.00 42.37 105 LEU A N 1
ATOM 775 C CA . LEU A 1 127 ? -26.190 -3.112 33.237 1.00 41.82 105 LEU A CA 1
ATOM 776 C C . LEU A 1 127 ? -26.738 -4.403 32.644 1.00 46.66 105 LEU A C 1
ATOM 777 O O . LEU A 1 127 ? -27.498 -4.372 31.668 1.00 37.00 105 LEU A O 1
ATOM 782 N N . VAL A 1 128 ? -26.354 -5.548 33.213 1.00 35.56 106 VAL A N 1
ATOM 783 C CA . VAL A 1 128 ? -26.878 -6.830 32.751 1.00 37.68 106 VAL A CA 1
ATOM 784 C C . VAL A 1 128 ? -28.389 -6.883 32.930 1.00 41.34 106 VAL A C 1
ATOM 785 O O . VAL A 1 128 ? -29.119 -7.374 32.059 1.00 45.88 106 VAL A O 1
ATOM 789 N N . ASP A 1 129 ? -28.879 -6.367 34.059 1.00 41.21 107 ASP A N 1
ATOM 790 C CA . ASP A 1 129 ? -30.299 -6.463 34.380 1.00 44.87 107 ASP A CA 1
ATOM 791 C C . ASP A 1 129 ? -31.151 -5.712 33.364 1.00 54.82 107 ASP A C 1
ATOM 792 O O . ASP A 1 129 ? -32.140 -6.246 32.848 1.00 55.87 107 ASP A O 1
ATOM 797 N N . ALA A 1 130 ? -30.781 -4.467 33.061 1.00 52.30 108 ALA A N 1
ATOM 798 C CA . ALA A 1 130 ? -31.557 -3.660 32.128 1.00 47.59 108 ALA A CA 1
ATOM 799 C C . ALA A 1 130 ? -31.199 -3.926 30.673 1.00 56.35 108 ALA A C 1
ATOM 800 O O . ALA A 1 130 ? -31.975 -3.562 29.783 1.00 70.46 108 ALA A O 1
ATOM 802 N N . GLY A 1 131 ? -30.056 -4.554 30.409 1.00 43.91 109 GLY A N 1
ATOM 803 C CA . GLY A 1 131 ? -29.610 -4.737 29.043 1.00 42.04 109 GLY A CA 1
ATOM 804 C C . GLY A 1 131 ? -29.006 -3.499 28.427 1.00 44.58 109 GLY A C 1
ATOM 805 O O . GLY A 1 131 ? -29.139 -3.288 27.217 1.00 48.73 109 GLY A O 1
ATOM 806 N N . CYS A 1 132 ? -28.339 -2.672 29.230 1.00 49.48 110 CYS A N 1
ATOM 807 C CA . CYS A 1 132 ? -27.800 -1.410 28.745 1.00 39.44 110 CYS A CA 1
ATOM 808 C C . CYS A 1 132 ? -26.718 -1.651 27.697 1.00 51.92 110 CYS A C 1
ATOM 809 O O . CYS A 1 132 ? -26.063 -2.696 27.679 1.00 52.37 110 CYS A O 1
ATOM 812 N N . ILE A 1 133 ? -26.520 -0.645 26.840 1.00 39.77 111 ILE A N 1
ATOM 813 C CA . ILE A 1 133 ? -25.821 -0.832 25.567 1.00 46.78 111 ILE A CA 1
ATOM 814 C C . ILE A 1 133 ? -24.438 -1.443 25.768 1.00 77.09 111 ILE A C 1
ATOM 815 O O . ILE A 1 133 ? -23.980 -2.255 24.955 1.00 86.26 111 ILE A O 1
ATOM 820 N N . GLY A 1 134 ? -23.754 -1.073 26.846 1.00 48.40 112 GLY A N 1
ATOM 821 C CA . GLY A 1 134 ? -22.393 -1.536 27.034 1.00 46.12 112 GLY A CA 1
ATOM 822 C C . GLY A 1 134 ? -22.214 -2.608 28.090 1.00 57.47 112 GLY A C 1
ATOM 823 O O . GLY A 1 134 ? -21.150 -2.692 28.710 1.00 52.65 112 GLY A O 1
ATOM 824 N N . PHE A 1 135 ? -23.232 -3.450 28.295 1.00 37.02 113 PHE A N 1
ATOM 825 C CA . PHE A 1 135 ? -23.171 -4.409 29.394 1.00 38.43 113 PHE A CA 1
ATOM 826 C C . PHE A 1 135 ? -22.218 -5.561 29.100 1.00 49.06 113 PHE A C 1
ATOM 827 O O . PHE A 1 135 ? -21.555 -6.060 30.017 1.00 39.99 113 PHE A O 1
ATOM 835 N N . GLU A 1 136 ? -22.134 -5.999 27.842 1.00 48.03 114 GLU A N 1
ATOM 836 C CA . GLU A 1 136 ? -21.337 -7.183 27.538 1.00 45.92 114 GLU A CA 1
ATOM 837 C C . GLU A 1 136 ? -19.848 -6.924 27.718 1.00 48.39 114 GLU A C 1
ATOM 838 O O . GLU A 1 136 ? -19.098 -7.843 28.061 1.00 47.23 114 GLU A O 1
ATOM 844 N N . ARG A 1 137 ? -19.403 -5.689 27.518 1.00 44.25 115 ARG A N 1
ATOM 845 C CA . ARG A 1 137 ? -17.991 -5.398 27.703 1.00 40.60 115 ARG A CA 1
ATOM 846 C C . ARG A 1 137 ? -17.628 -5.232 29.176 1.00 44.35 115 ARG A C 1
ATOM 847 O O . ARG A 1 137 ? -16.508 -5.573 29.577 1.00 43.74 115 ARG A O 1
ATOM 855 N N . GLU A 1 138 ? -18.553 -4.729 29.999 1.00 40.26 116 GLU A N 1
ATOM 856 C CA . GLU A 1 138 ? -18.281 -4.652 31.431 1.00 46.23 116 GLU A CA 1
ATOM 857 C C . GLU A 1 138 ? -18.185 -6.038 32.056 1.00 41.05 116 GLU A C 1
ATOM 858 O O . GLU A 1 138 ? -17.459 -6.221 33.039 1.00 52.89 116 GLU A O 1
ATOM 864 N N . LEU A 1 139 ? -18.904 -7.021 31.508 1.00 38.09 117 LEU A N 1
ATOM 865 C CA . LEU A 1 139 ? -18.709 -8.401 31.941 1.00 43.77 117 LEU A CA 1
ATOM 866 C C . LEU A 1 139 ? -17.325 -8.904 31.551 1.00 41.99 117 LEU A C 1
ATOM 867 O O . LEU A 1 139 ? -16.664 -9.593 32.337 1.00 38.88 117 LEU A O 1
ATOM 872 N N . ILE A 1 140 ? -16.872 -8.562 30.341 1.00 41.57 118 ILE A N 1
ATOM 873 C CA . ILE A 1 140 ? -15.564 -9.006 29.863 1.00 41.20 118 ILE A CA 1
ATOM 874 C C . ILE A 1 140 ? -14.461 -8.539 30.804 1.00 53.58 118 ILE A C 1
ATOM 875 O O . ILE A 1 140 ? -13.511 -9.278 31.087 1.00 53.17 118 ILE A O 1
ATOM 880 N N . LYS A 1 141 ? -14.568 -7.310 31.305 1.00 50.00 119 LYS A N 1
ATOM 881 C CA . LYS A 1 141 ? -13.545 -6.758 32.183 1.00 48.75 119 LYS A CA 1
ATOM 882 C C . LYS A 1 141 ? -13.782 -7.086 33.651 1.00 48.22 119 LYS A C 1
ATOM 883 O O . LYS A 1 141 ? -12.816 -7.213 34.412 1.00 48.63 119 LYS A O 1
ATOM 889 N N . GLY A 1 142 ? -15.039 -7.235 34.064 1.00 39.36 120 GLY A N 1
ATOM 890 C CA . GLY A 1 142 ? -15.359 -7.419 35.466 1.00 35.04 120 GLY A CA 1
ATOM 891 C C . GLY A 1 142 ? -15.242 -8.841 35.977 1.00 31.26 120 GLY A C 1
ATOM 892 O O . GLY A 1 142 ? -14.807 -9.058 37.112 1.00 38.16 120 GLY A O 1
ATOM 893 N N . LEU A 1 143 ? -15.632 -9.817 35.158 1.00 35.01 121 LEU A N 1
ATOM 894 C CA . LEU A 1 143 ? -15.602 -11.206 35.608 1.00 35.91 121 LEU A CA 1
ATOM 895 C C . LEU A 1 143 ? -14.196 -11.723 35.900 1.00 36.21 121 LEU A C 1
ATOM 896 O O . LEU A 1 143 ? -14.029 -12.409 36.925 1.00 39.98 121 LEU A O 1
ATOM 901 N N . PRO A 1 144 ? -13.168 -11.465 35.081 1.00 37.74 122 PRO A N 1
ATOM 902 C CA . PRO A 1 144 ? -11.815 -11.890 35.478 1.00 33.37 122 PRO A CA 1
ATOM 903 C C . PRO A 1 144 ? -11.334 -11.237 36.760 1.00 37.41 122 PRO A C 1
ATOM 904 O O . PRO A 1 144 ? -10.591 -11.866 37.524 1.00 41.37 122 PRO A O 1
ATOM 908 N N . ARG A 1 145 ? -11.734 -9.990 37.020 1.00 37.91 123 ARG A N 1
ATOM 909 C CA . ARG A 1 145 ? -11.352 -9.337 38.268 1.00 42.03 123 ARG A CA 1
ATOM 910 C C . ARG A 1 145 ? -11.991 -10.027 39.467 1.00 43.42 123 ARG A C 1
ATOM 911 O O . ARG A 1 145 ? -11.366 -10.143 40.528 1.00 55.72 123 ARG A O 1
ATOM 919 N N . VAL A 1 146 ? -13.235 -10.488 39.319 1.00 47.41 124 VAL A N 1
ATOM 920 C CA . VAL A 1 146 ? -13.871 -11.266 40.380 1.00 44.92 124 VAL A CA 1
ATOM 921 C C . VAL A 1 146 ? -13.131 -12.581 40.585 1.00 33.78 124 VAL A C 1
ATOM 922 O O . VAL A 1 146 ? -12.953 -13.042 41.720 1.00 34.08 124 VAL A O 1
ATOM 926 N N . LEU A 1 147 ? -12.682 -13.199 39.491 1.00 36.96 125 LEU A N 1
ATOM 927 C CA . LEU A 1 147 ? -11.939 -14.451 39.594 1.00 46.47 125 LEU A CA 1
ATOM 928 C C . LEU A 1 147 ? -10.630 -14.257 40.349 1.00 53.23 125 LEU A C 1
ATOM 929 O O . LEU A 1 147 ? -10.255 -15.090 41.183 1.00 48.86 125 LEU A O 1
ATOM 934 N N . THR A 1 148 ? -9.923 -13.157 40.077 1.00 48.33 126 THR A N 1
ATOM 935 C CA . THR A 1 148 ? -8.645 -12.913 40.739 1.00 47.74 126 THR A CA 1
ATOM 936 C C . THR A 1 148 ? -8.835 -12.606 42.219 1.00 47.17 126 THR A C 1
ATOM 937 O O . THR A 1 148 ? -8.071 -13.089 43.062 1.00 57.82 126 THR A O 1
ATOM 941 N N . LEU A 1 149 ? -9.853 -11.811 42.555 1.00 42.99 127 LEU A N 1
ATOM 942 C CA . LEU A 1 149 ? -10.065 -11.436 43.949 1.00 37.97 127 LEU A CA 1
ATOM 943 C C . LEU A 1 149 ? -10.444 -12.632 44.813 1.00 46.96 127 LEU A C 1
ATOM 944 O O . LEU A 1 149 ? -10.171 -12.632 46.018 1.00 49.04 127 LEU A O 1
ATOM 949 N N . GLN A 1 150 ? -11.065 -13.655 44.225 1.00 46.36 128 GLN A N 1
ATOM 950 C CA . GLN A 1 150 ? -11.420 -14.841 44.995 1.00 52.65 128 GLN A CA 1
ATOM 951 C C . GLN A 1 150 ? -10.212 -15.746 45.208 1.00 35.55 128 GLN A C 1
ATOM 952 O O . GLN A 1 150 ? -9.955 -16.197 46.330 1.00 55.31 128 GLN A O 1
ATOM 958 N N . TYR A 1 151 ? -9.459 -16.023 44.141 1.00 37.51 129 TYR A N 1
ATOM 959 C CA . TYR A 1 151 ? -8.275 -16.877 44.189 1.00 51.21 129 TYR A CA 1
ATOM 960 C C . TYR A 1 151 ? -7.068 -16.044 43.772 1.00 47.65 129 TYR A C 1
ATOM 961 O O . TYR A 1 151 ? -6.589 -16.154 42.634 1.00 41.89 129 TYR A O 1
ATOM 970 N N . PRO A 1 152 ? -6.542 -15.205 44.670 1.00 58.60 130 PRO A N 1
ATOM 971 C CA . PRO A 1 152 ? -5.440 -14.311 44.279 1.00 43.27 130 PRO A CA 1
ATOM 972 C C . PRO A 1 152 ? -4.154 -15.036 43.916 1.00 60.79 130 PRO A C 1
ATOM 973 O O . PRO A 1 152 ? -3.334 -14.467 43.185 1.00 55.57 130 PRO A O 1
ATOM 977 N N . HIS A 1 153 ? -3.958 -16.266 44.389 1.00 76.62 131 HIS A N 1
ATOM 978 C CA . HIS A 1 153 ? -2.711 -16.995 44.195 1.00 71.55 131 HIS A CA 1
ATOM 979 C C . HIS A 1 153 ? -2.767 -18.000 43.055 1.00 79.82 131 HIS A C 1
ATOM 980 O O . HIS A 1 153 ? -1.729 -18.294 42.448 1.00 88.94 131 HIS A O 1
ATOM 987 N N . THR A 1 154 ? -3.945 -18.541 42.757 1.00 83.18 132 THR A N 1
ATOM 988 C CA . THR A 1 154 ? -4.086 -19.613 41.788 1.00 58.57 132 THR A CA 1
ATOM 989 C C . THR A 1 154 ? -4.787 -19.173 40.513 1.00 73.50 132 THR A C 1
ATOM 990 O O . THR A 1 154 ? -4.992 -20.002 39.619 1.00 73.68 132 THR A O 1
ATOM 994 N N . ALA A 1 155 ? -5.154 -17.896 40.398 1.00 65.19 133 ALA A N 1
ATOM 995 C CA . ALA A 1 155 ? -5.846 -17.435 39.200 1.00 70.73 133 ALA A CA 1
ATOM 996 C C . ALA A 1 155 ? -4.843 -16.896 38.188 1.00 82.95 133 ALA A C 1
ATOM 997 O O . ALA A 1 155 ? -3.950 -16.126 38.561 1.00 90.41 133 ALA A O 1
ATOM 999 N N . PRO A 1 156 ? -4.956 -17.278 36.909 1.00 76.72 134 PRO A N 1
ATOM 1000 C CA . PRO A 1 156 ? -4.092 -16.796 35.828 1.00 82.99 134 PRO A CA 1
ATOM 1001 C C . PRO A 1 156 ? -4.453 -15.384 35.377 1.00 76.76 134 PRO A C 1
ATOM 1002 O O . PRO A 1 156 ? -3.810 -14.863 34.465 1.00 83.38 134 PRO A O 1
ATOM 1006 N N . CYS A 1 166 ? -15.994 -14.877 23.291 1.00 66.42 144 CYS A N 1
ATOM 1007 C CA . CYS A 1 166 ? -15.132 -15.860 22.647 1.00 58.17 144 CYS A CA 1
ATOM 1008 C C . CYS A 1 166 ? -15.162 -17.190 23.395 1.00 53.02 144 CYS A C 1
ATOM 1009 O O . CYS A 1 166 ? -15.236 -17.220 24.624 1.00 54.83 144 CYS A O 1
ATOM 1012 N N . THR A 1 167 ? -15.102 -18.289 22.638 1.00 61.03 145 THR A N 1
ATOM 1013 C CA . THR A 1 167 ? -15.160 -19.617 23.241 1.00 63.80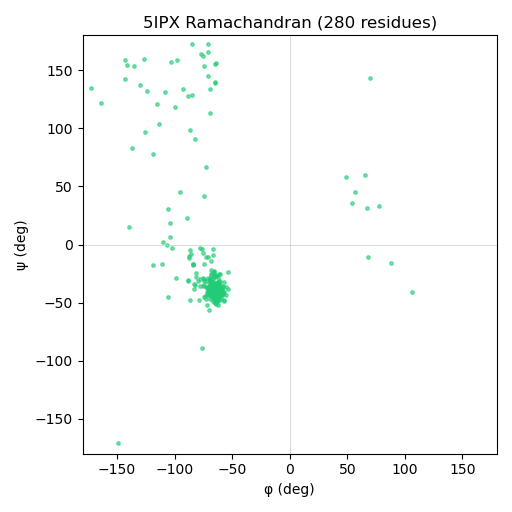 145 THR A CA 1
ATOM 1014 C C . THR A 1 167 ? -13.941 -19.881 24.117 1.00 56.02 145 THR A C 1
ATOM 1015 O O . THR A 1 167 ? -14.072 -20.302 25.272 1.00 57.50 145 THR A O 1
ATOM 1019 N N . GLU A 1 168 ? -12.742 -19.640 23.581 1.00 48.39 146 GLU A N 1
ATOM 1020 C CA . GLU A 1 168 ? -11.527 -19.933 24.333 1.00 41.14 146 GLU A CA 1
ATOM 1021 C C . GLU A 1 168 ? -11.340 -18.978 25.504 1.00 37.85 146 GLU A C 1
ATOM 1022 O O . GLU A 1 168 ? -10.799 -19.375 26.542 1.00 49.04 146 GLU A O 1
ATOM 1028 N N . TRP A 1 169 ? -11.773 -17.722 25.360 1.00 38.51 147 TRP A N 1
ATOM 1029 C CA . TRP A 1 169 ? -11.714 -16.787 26.481 1.00 34.52 147 TRP A CA 1
ATOM 1030 C C . TRP A 1 169 ? -12.559 -17.278 27.649 1.00 47.06 147 TRP A C 1
ATOM 1031 O O . TRP A 1 169 ? -12.135 -17.204 28.808 1.00 55.27 147 TRP A O 1
ATOM 1042 N N . CYS A 1 170 ? -13.757 -17.787 27.358 1.00 40.56 148 CYS A N 1
ATOM 1043 C CA . CYS A 1 170 ? -14.635 -18.289 28.410 1.00 39.58 148 CYS A CA 1
ATOM 1044 C C . CYS A 1 170 ? -14.047 -19.530 29.072 1.00 44.03 148 CYS A C 1
ATOM 1045 O O . CYS A 1 170 ? -13.985 -19.618 30.304 1.00 39.63 148 CYS A O 1
ATOM 1048 N N . LEU A 1 171 ? -13.599 -20.496 28.266 1.00 39.19 149 LEU A N 1
ATOM 1049 C CA . LEU A 1 171 ? -13.109 -21.758 28.812 1.00 33.87 149 LEU A CA 1
ATOM 1050 C C . LEU A 1 171 ? -11.819 -21.584 29.602 1.00 42.08 149 LEU A C 1
ATOM 1051 O O . LEU A 1 171 ? -11.603 -22.294 30.592 1.00 51.65 149 LEU A O 1
ATOM 1056 N N . SER A 1 172 ? -10.951 -20.659 29.188 1.00 39.00 150 SER A N 1
ATOM 1057 C CA . SER A 1 172 ? -9.700 -20.442 29.904 1.00 37.71 150 SER A CA 1
ATOM 1058 C C . SER A 1 172 ? -9.903 -19.774 31.257 1.00 41.02 150 SER A C 1
ATOM 1059 O O . SER A 1 172 ? -8.954 -19.711 32.045 1.00 50.68 150 SER A O 1
ATOM 1062 N N . HIS A 1 173 ? -11.103 -19.273 31.541 1.00 37.02 151 HIS A N 1
ATOM 1063 C CA . HIS A 1 173 ? -11.417 -18.681 32.833 1.00 35.45 151 HIS A CA 1
ATOM 1064 C C . HIS A 1 173 ? -12.231 -19.608 33.724 1.00 29.38 151 HIS A C 1
ATOM 1065 O O . HIS A 1 173 ? -12.521 -19.247 34.869 1.00 35.08 151 HIS A O 1
ATOM 1072 N N . PHE A 1 174 ? -12.609 -20.785 33.229 1.00 34.21 152 PHE A N 1
ATOM 1073 C CA . PHE A 1 174 ? -13.284 -21.764 34.069 1.00 35.63 152 PHE A CA 1
ATOM 1074 C C . PHE A 1 174 ? -12.354 -22.242 35.175 1.00 41.56 152 PHE A C 1
ATOM 1075 O O . PHE A 1 174 ? -11.163 -22.475 34.952 1.00 43.24 152 PHE A O 1
ATOM 1083 N N . VAL A 1 175 ? -12.902 -22.382 36.378 1.00 35.42 153 VAL A N 1
ATOM 1084 C CA . VAL A 1 175 ? -12.185 -22.957 37.509 1.00 33.06 153 VAL A CA 1
ATOM 1085 C C . VAL A 1 175 ? -13.064 -24.029 38.135 1.00 40.04 153 VAL A C 1
ATOM 1086 O O . VAL A 1 175 ? -14.276 -23.839 38.294 1.00 39.03 153 VAL A O 1
ATOM 1090 N N . GLY A 1 176 ? -12.456 -25.160 38.478 1.00 35.61 154 GLY A N 1
ATOM 1091 C CA . GLY A 1 176 ? -13.212 -26.260 39.040 1.00 35.14 154 GLY A CA 1
ATOM 1092 C C . GLY A 1 176 ? -14.180 -26.906 38.075 1.00 30.27 154 GLY A C 1
ATOM 1093 O O . GLY A 1 176 ? -15.235 -27.391 38.497 1.00 34.18 154 GLY A O 1
ATOM 1094 N N . ALA A 1 177 ? -13.853 -26.921 36.786 1.00 39.15 155 ALA A N 1
ATOM 1095 C CA . ALA A 1 177 ? -14.695 -27.515 35.758 1.00 32.63 155 ALA A CA 1
ATOM 1096 C C . ALA A 1 177 ? -14.047 -28.797 35.255 1.00 31.38 155 ALA A C 1
ATOM 1097 O O . ALA A 1 177 ? -12.856 -28.808 34.927 1.00 37.25 155 ALA A O 1
ATOM 1099 N N . SER A 1 178 ? -14.833 -29.870 35.196 1.00 32.45 156 SER A N 1
ATOM 1100 C CA . SER A 1 178 ? -14.321 -31.166 34.782 1.00 37.34 156 SER A CA 1
ATOM 1101 C C . SER A 1 178 ? -14.020 -31.173 33.284 1.00 36.37 156 SER A C 1
ATOM 1102 O O . SER A 1 178 ? -14.446 -30.296 32.528 1.00 36.91 156 SER A O 1
ATOM 1105 N N . GLY A 1 179 ? -13.281 -32.198 32.857 1.00 42.34 157 GLY A N 1
ATOM 1106 C CA . GLY A 1 179 ? -12.949 -32.320 31.447 1.00 30.05 157 GLY A CA 1
ATOM 1107 C C . GLY A 1 179 ? -14.169 -32.519 30.569 1.00 37.22 157 GLY A C 1
ATOM 1108 O O . GLY A 1 179 ? -14.235 -31.994 29.454 1.00 37.29 157 GLY A O 1
ATOM 1109 N N . ARG A 1 180 ? -15.156 -33.277 31.059 1.00 32.74 158 ARG A N 1
ATOM 1110 C CA . ARG A 1 180 ? -16.360 -33.521 30.269 1.00 34.24 158 ARG A CA 1
ATOM 1111 C C . ARG A 1 180 ? -17.211 -32.261 30.154 1.00 36.44 158 ARG A C 1
ATOM 1112 O O . ARG A 1 180 ? -17.820 -32.013 29.107 1.00 41.94 158 ARG A O 1
ATOM 1120 N N . LEU A 1 181 ? -17.262 -31.453 31.215 1.00 36.69 159 LEU A N 1
ATOM 1121 C CA . LEU A 1 181 ? -18.024 -30.210 31.162 1.00 35.04 159 LEU A CA 1
ATOM 1122 C C . LEU A 1 181 ? -17.383 -29.221 30.198 1.00 36.89 159 LEU A C 1
ATOM 1123 O O . LEU A 1 181 ? -18.073 -28.590 29.389 1.00 35.90 159 LEU A O 1
ATOM 1128 N N . ARG A 1 182 ? -16.057 -29.080 30.266 1.00 35.04 160 ARG A N 1
ATOM 1129 C CA . ARG A 1 182 ? -15.365 -28.165 29.365 1.00 39.15 160 ARG A CA 1
ATOM 1130 C C . ARG A 1 182 ? -15.537 -28.586 27.911 1.00 36.38 160 ARG A C 1
ATOM 1131 O O . ARG A 1 182 ? -15.694 -27.735 27.028 1.00 34.96 160 ARG A O 1
ATOM 1139 N N . SER A 1 183 ? -15.524 -29.894 27.640 1.00 36.11 161 SER A N 1
ATOM 1140 C CA . SER A 1 183 ? -15.679 -30.355 26.264 1.00 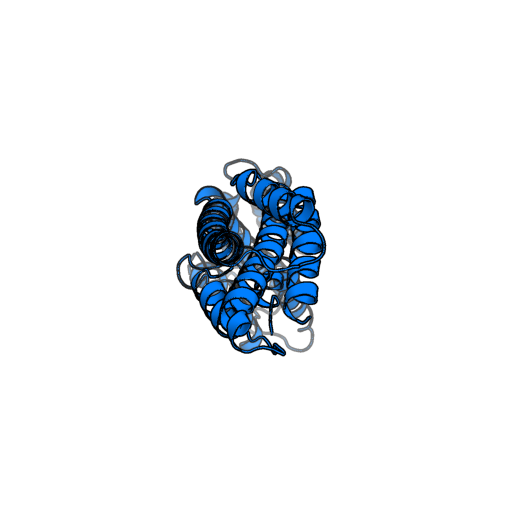36.52 161 SER A CA 1
ATOM 1141 C C . SER A 1 183 ? -17.104 -30.130 25.766 1.00 39.62 161 SER A C 1
ATOM 1142 O O . SER A 1 183 ? -17.308 -29.743 24.610 1.00 40.50 161 SER A O 1
ATOM 1145 N N . GLU A 1 184 ? -18.102 -30.365 26.622 1.00 35.39 162 GLU A N 1
ATOM 1146 C CA . GLU A 1 184 ? -19.483 -30.100 26.226 1.00 35.47 162 GLU A CA 1
ATOM 1147 C C . GLU A 1 184 ? -19.715 -28.613 25.994 1.00 39.68 162 GLU A C 1
ATOM 1148 O O . GLU A 1 184 ? -20.408 -28.228 25.045 1.00 29.09 162 GLU A O 1
ATOM 1154 N N . VAL A 1 185 ? -19.148 -27.764 26.856 1.00 30.06 163 VAL A N 1
ATOM 1155 C CA . VAL A 1 185 ? -19.298 -26.320 26.695 1.00 30.64 163 VAL A CA 1
ATOM 1156 C C . VAL A 1 185 ? -18.690 -25.864 25.378 1.00 41.31 163 VAL A C 1
ATOM 1157 O O . VAL A 1 185 ? -19.261 -25.028 24.670 1.00 35.23 163 VAL A O 1
ATOM 1161 N N . ARG A 1 186 ? -17.518 -26.390 25.030 1.00 34.41 164 ARG A N 1
ATOM 1162 C CA . ARG A 1 186 ? -16.907 -25.954 23.783 1.00 46.26 164 ARG A CA 1
ATOM 1163 C C . ARG A 1 186 ? -17.771 -26.344 22.589 1.00 55.09 164 ARG A C 1
ATOM 1164 O O . ARG A 1 186 ? -18.075 -25.499 21.743 1.00 62.14 164 ARG A O 1
ATOM 1172 N N . ASP A 1 187 ? -18.235 -27.596 22.539 1.00 36.67 165 ASP A N 1
ATOM 1173 C CA . ASP A 1 187 ? -19.014 -28.043 21.387 1.00 45.26 165 ASP A CA 1
ATOM 1174 C C . ASP A 1 187 ? -20.327 -27.279 21.251 1.00 49.70 165 ASP A C 1
ATOM 1175 O O . ASP A 1 187 ? -20.858 -27.164 20.139 1.00 57.38 165 ASP A O 1
ATOM 1180 N N . ILE A 1 188 ? -20.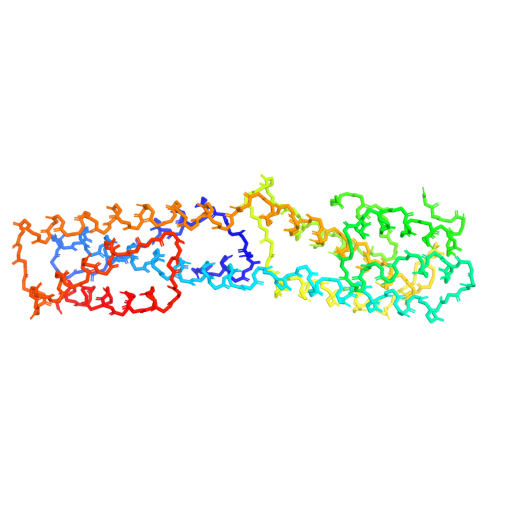863 -26.747 22.354 1.00 49.31 166 ILE A N 1
ATOM 1181 C CA . ILE A 1 188 ? -22.079 -25.942 22.266 1.00 48.09 166 ILE A CA 1
ATOM 1182 C C . ILE A 1 188 ? -21.781 -24.594 21.631 1.00 46.88 166 ILE A C 1
ATOM 1183 O O . ILE A 1 188 ? -22.551 -24.094 20.802 1.00 48.57 166 ILE A O 1
ATOM 1188 N N . LEU A 1 189 ? -20.656 -23.991 22.004 1.00 36.77 167 LEU A N 1
ATOM 1189 C CA . LEU A 1 189 ? -20.353 -22.636 21.590 1.00 52.07 167 LEU A CA 1
ATOM 1190 C C . LEU A 1 189 ? -19.719 -22.582 20.209 1.00 48.15 167 LEU A C 1
ATOM 1191 O O . LEU A 1 189 ? -19.712 -21.509 19.598 1.00 64.99 167 LEU A O 1
ATOM 1196 N N . THR A 1 190 ? -19.192 -23.702 19.701 1.00 43.38 168 THR A N 1
ATOM 1197 C CA . THR A 1 190 ? -18.604 -23.709 18.363 1.00 68.20 168 THR A CA 1
ATOM 1198 C C . THR A 1 190 ? -19.703 -23.553 17.328 1.00 59.84 168 THR A C 1
ATOM 1199 O O . THR A 1 190 ? -20.528 -24.452 17.126 1.00 54.40 168 THR A O 1
ATOM 1203 N N . THR A 1 191 ? -19.671 -22.419 16.651 1.00 86.95 169 THR A N 1
ATOM 1204 C CA . THR A 1 191 ? -20.635 -22.000 15.652 1.00 76.96 169 THR A CA 1
ATOM 1205 C C . THR A 1 191 ? -20.418 -22.688 14.302 1.00 68.27 169 THR A C 1
ATOM 1206 O O . THR A 1 191 ? -21.240 -22.526 13.392 1.00 72.32 169 THR A O 1
ATOM 1210 N N . HIS A 1 192 ? -19.375 -23.514 14.175 1.00 81.33 170 HIS A N 1
ATOM 1211 C CA . HIS A 1 192 ? -18.917 -24.013 12.877 1.00 85.35 170 HIS A CA 1
ATOM 1212 C C . HIS A 1 192 ? -18.657 -22.850 11.918 1.00 97.70 170 HIS A C 1
ATOM 1213 O O . HIS A 1 192 ? -18.922 -22.945 10.717 1.00 91.54 170 HIS A O 1
ATOM 1220 N N . ASN A 1 193 ? -18.164 -21.741 12.479 1.00 100.16 171 ASN A N 1
ATOM 1221 C CA . ASN A 1 193 ? -17.755 -20.533 11.768 1.00 91.97 171 ASN A CA 1
ATOM 1222 C C . ASN A 1 193 ? -18.910 -19.818 11.074 1.00 82.13 171 ASN A C 1
ATOM 1223 O O . ASN A 1 193 ? -18.875 -19.613 9.856 1.00 91.79 171 ASN A O 1
ATOM 1228 N N . GLY A 1 194 ? -19.915 -19.401 11.840 1.00 78.21 172 GLY A N 1
ATOM 1229 C CA . GLY A 1 194 ? -21.063 -18.700 11.304 1.00 57.86 172 GLY A CA 1
ATOM 1230 C C . GLY A 1 194 ? -22.191 -19.587 10.825 1.00 77.03 172 GLY A C 1
ATOM 1231 O O . GLY A 1 194 ? -23.316 -19.097 10.659 1.00 79.88 172 GLY A O 1
ATOM 1232 N N . THR A 1 195 ? -21.937 -20.881 10.625 1.00 83.36 173 THR A N 1
ATOM 1233 C CA . THR A 1 195 ? -22.901 -21.731 9.937 1.00 81.65 173 THR A CA 1
ATOM 1234 C C . THR A 1 195 ? -24.145 -21.996 10.784 1.00 62.39 173 THR A C 1
ATOM 1235 O O . THR A 1 195 ? -25.238 -22.173 10.230 1.00 56.16 173 THR A O 1
ATOM 1239 N N . CYS A 1 196 ? -24.027 -21.984 12.111 1.00 61.36 174 CYS A N 1
ATOM 1240 C CA . CYS A 1 196 ? -25.167 -22.335 12.954 1.00 52.36 174 CYS A CA 1
ATOM 1241 C C . CYS A 1 196 ? -25.090 -21.569 14.273 1.00 55.81 174 CYS A C 1
ATOM 1242 O O . CYS A 1 196 ? -24.275 -20.657 14.437 1.00 44.57 174 CYS A O 1
ATOM 1245 N N . ALA A 1 197 ? -25.975 -21.939 15.214 1.00 53.81 175 ALA A N 1
ATOM 1246 C CA . ALA A 1 197 ? -26.014 -21.441 16.588 1.00 49.35 175 ALA A CA 1
ATOM 1247 C C . ALA A 1 197 ? -27.035 -22.235 17.399 1.00 46.62 175 ALA A C 1
ATOM 1248 O O . ALA A 1 197 ? -28.160 -22.458 16.933 1.00 40.43 175 ALA A O 1
ATOM 1250 N N . PRO A 1 198 ? -26.693 -22.656 18.616 1.00 38.22 176 PRO A N 1
ATOM 1251 C CA . PRO A 1 198 ? -27.551 -23.599 19.344 1.00 43.78 176 PRO A CA 1
ATOM 1252 C C . PRO A 1 198 ? -28.806 -22.946 19.904 1.00 38.67 176 PRO A C 1
ATOM 1253 O O . PRO A 1 198 ? -28.843 -21.747 20.189 1.00 39.17 176 PRO A O 1
ATOM 1257 N N . SER A 1 199 ? -29.840 -23.767 20.073 1.00 26.99 177 SER A N 1
ATOM 1258 C CA . SER A 1 199 ? -31.091 -23.315 20.658 1.00 37.47 177 SER A CA 1
ATOM 1259 C C . SER A 1 199 ? -30.961 -23.196 22.174 1.00 32.95 177 SER A C 1
ATOM 1260 O O . SER A 1 199 ? -30.037 -23.732 22.790 1.00 39.74 177 SER A O 1
ATOM 1263 N N . PHE A 1 200 ? -31.920 -22.487 22.776 1.00 34.79 178 PHE A N 1
ATOM 1264 C CA . PHE A 1 200 ? -31.879 -22.263 24.217 1.00 33.19 178 PHE A CA 1
ATOM 1265 C C . PHE A 1 200 ? -32.228 -23.522 24.997 1.00 35.73 178 PHE A C 1
ATOM 1266 O O . PHE A 1 200 ? -31.665 -23.756 26.074 1.00 33.90 178 PHE A O 1
ATOM 1274 N N . GLU A 1 201 ? -33.161 -24.334 24.489 1.00 31.73 179 GLU A N 1
ATOM 1275 C CA . GLU A 1 201 ? -33.408 -25.629 25.109 1.00 56.24 179 GLU A CA 1
ATOM 1276 C C . GLU A 1 201 ? -32.159 -26.484 25.067 1.00 43.36 179 GLU A C 1
ATOM 1277 O O . GLU A 1 201 ? -31.972 -27.368 25.911 1.00 49.07 179 GLU A O 1
ATOM 1283 N N . TRP A 1 202 ? -31.284 -26.225 24.102 1.00 58.52 180 TRP A N 1
ATOM 1284 C CA . TRP A 1 202 ? -30.076 -27.019 24.029 1.00 52.58 180 TRP A CA 1
ATOM 1285 C C . TRP A 1 202 ? -29.050 -26.579 25.063 1.00 45.95 180 TRP A C 1
ATOM 1286 O O . TRP A 1 202 ? -28.287 -27.409 25.567 1.00 54.75 180 TRP A O 1
ATOM 1297 N N . MET A 1 203 ? -29.057 -25.297 25.440 1.00 42.10 181 MET A N 1
ATOM 1298 C CA . MET A 1 203 ? -28.141 -24.810 26.470 1.00 40.68 181 MET A CA 1
ATOM 1299 C C . MET A 1 203 ? -28.490 -25.363 27.848 1.00 52.97 181 MET A C 1
ATOM 1300 O O . MET A 1 203 ? -27.595 -25.710 28.628 1.00 47.51 181 MET A O 1
ATOM 1305 N N . ALA A 1 204 ? -29.785 -25.427 28.171 1.00 42.08 182 ALA A N 1
ATOM 1306 C CA . ALA A 1 204 ? -30.210 -25.909 29.481 1.00 43.60 182 ALA A CA 1
ATOM 1307 C C . ALA A 1 204 ? -29.692 -27.312 29.762 1.00 32.54 182 ALA A C 1
ATOM 1308 O O . ALA A 1 204 ? -29.419 -27.651 30.920 1.00 45.45 182 ALA A O 1
ATOM 1310 N N . SER A 1 205 ? -29.546 -28.137 28.722 1.00 36.76 183 SER A N 1
ATOM 1311 C CA . SER A 1 205 ? -28.976 -29.468 28.902 1.00 48.14 183 SER A CA 1
ATOM 1312 C C . SER A 1 205 ? -27.543 -29.401 29.412 1.00 32.21 183 SER A C 1
ATOM 1313 O O . SER A 1 205 ? -27.108 -30.284 30.160 1.00 44.91 183 SER A O 1
ATOM 1316 N N . VAL A 1 206 ? -26.798 -28.372 29.019 1.00 36.30 184 VAL A N 1
ATOM 1317 C CA . VAL A 1 206 ? -25.431 -28.201 29.495 1.00 30.71 184 VAL A CA 1
ATOM 1318 C C . VAL A 1 206 ? -25.389 -27.407 30.799 1.00 31.04 184 VAL A C 1
ATOM 1319 O O . VAL A 1 206 ? -24.516 -27.648 31.640 1.00 38.38 184 VAL A O 1
ATOM 1323 N N . VAL A 1 207 ? -26.333 -26.481 30.990 1.00 39.19 185 VAL A N 1
ATOM 1324 C CA . VAL A 1 207 ? -26.391 -25.683 32.214 1.00 31.19 185 VAL A CA 1
ATOM 1325 C C . VAL A 1 207 ? -26.458 -26.580 33.443 1.00 35.79 185 VAL A C 1
ATOM 1326 O O . VAL A 1 207 ? -25.776 -26.337 34.447 1.00 35.46 185 VAL A O 1
ATOM 1330 N N . LYS A 1 208 ? -27.276 -27.633 33.385 1.00 36.15 186 LYS A N 1
ATOM 1331 C CA . LYS A 1 208 ? -27.411 -28.523 34.533 1.00 42.44 186 LYS A CA 1
ATOM 1332 C C . LYS A 1 208 ? -26.125 -29.283 34.833 1.00 33.78 186 LYS A C 1
ATOM 1333 O O . LYS A 1 208 ? -25.927 -29.709 35.976 1.00 38.04 186 LYS A O 1
ATOM 1339 N N . LYS A 1 209 ? -25.245 -29.455 33.842 1.00 34.00 187 LYS A N 1
ATOM 1340 C CA . LYS A 1 209 ? -23.953 -30.081 34.096 1.00 26.62 187 LYS A CA 1
ATOM 1341 C C . LYS A 1 209 ? -23.051 -29.207 34.957 1.00 48.38 187 LYS A C 1
ATOM 1342 O O . LYS A 1 209 ? -22.117 -29.726 35.580 1.00 34.56 187 LYS A O 1
ATOM 1348 N N . PHE A 1 210 ? -23.302 -27.896 35.000 1.00 29.03 188 PHE A N 1
ATOM 1349 C CA . PHE A 1 210 ? -22.531 -27.018 35.874 1.00 30.99 188 PHE A CA 1
ATOM 1350 C C . PHE A 1 210 ? -22.825 -27.285 37.344 1.00 45.06 188 PHE A C 1
ATOM 1351 O O . PHE A 1 210 ? -21.940 -27.118 38.191 1.00 54.62 188 PHE A O 1
ATOM 1359 N N . PHE A 1 211 ? -24.053 -27.691 37.665 1.00 40.77 189 PHE A N 1
ATOM 1360 C CA . PHE A 1 211 ? -24.479 -27.875 39.048 1.00 44.75 189 PHE A CA 1
ATOM 1361 C C . PHE A 1 211 ? -24.144 -29.264 39.581 1.00 41.51 189 PHE A C 1
ATOM 1362 O O . PHE A 1 211 ? -23.601 -29.397 40.682 1.00 63.81 189 PHE A O 1
ATOM 1370 N N . LEU A 1 212 ? -24.468 -30.302 38.814 1.00 45.90 190 LEU A N 1
ATOM 1371 C CA . LEU A 1 212 ? -24.338 -31.678 39.275 1.00 55.75 190 LEU A CA 1
ATOM 1372 C C . LEU A 1 212 ? -22.877 -32.107 39.342 1.00 59.56 190 LEU A C 1
ATOM 1373 O O . LEU A 1 212 ? -22.445 -32.977 38.578 1.00 55.86 190 LEU A O 1
ATOM 1378 N N . VAL A 1 213 ? -22.107 -31.502 40.250 1.00 87.05 191 VAL A N 1
ATOM 1379 C CA . VAL A 1 213 ? -20.679 -31.784 40.381 1.00 70.66 191 VAL A CA 1
ATOM 1380 C C . VAL A 1 213 ? -20.279 -31.836 41.851 1.00 89.18 191 VAL A C 1
ATOM 1381 O O . VAL A 1 213 ? -19.087 -31.803 42.178 1.00 70.88 191 VAL A O 1
ATOM 1385 N N . GLU A 1 214 ? -21.262 -31.930 42.747 1.00 98.44 192 GLU A N 1
ATOM 1386 C CA . GLU A 1 214 ? -21.003 -31.779 44.177 1.00 98.05 192 GLU A CA 1
ATOM 1387 C C . GLU A 1 214 ? -20.307 -32.989 44.790 1.00 91.21 192 GLU A C 1
ATOM 1388 O O . GLU A 1 214 ? -20.640 -33.394 45.908 1.00 84.39 192 GLU A O 1
ATOM 1394 N N . THR A 1 215 ? -19.329 -33.563 44.091 1.00 80.86 193 THR A N 1
ATOM 1395 C CA . THR A 1 215 ? -18.659 -34.750 44.592 1.00 83.06 193 THR A CA 1
ATOM 1396 C C . THR A 1 215 ? -17.163 -34.593 44.834 1.00 79.48 193 THR A C 1
ATOM 1397 O O . THR A 1 215 ? -16.590 -35.441 45.528 1.00 63.82 193 THR A O 1
ATOM 1401 N N . VAL A 1 216 ? -16.498 -33.572 44.272 1.00 66.21 194 VAL A N 1
ATOM 1402 C CA . VAL A 1 216 ? -15.052 -33.420 44.425 1.00 53.82 194 VAL A CA 1
ATOM 1403 C C . VAL A 1 216 ? -14.680 -31.944 44.554 1.00 52.25 194 VAL A C 1
ATOM 1404 O O . VAL A 1 216 ? -15.421 -31.046 44.148 1.00 71.27 194 VAL A O 1
ATOM 1408 N N . ILE A 1 217 ? -13.499 -31.717 45.130 1.00 50.09 195 ILE A N 1
ATOM 1409 C CA . ILE A 1 217 ? -12.988 -30.400 45.480 1.00 51.19 195 ILE A CA 1
ATOM 1410 C C . ILE A 1 217 ? -11.638 -30.211 44.804 1.00 53.37 195 ILE A C 1
ATOM 1411 O O . ILE A 1 217 ? -10.775 -31.092 44.873 1.00 62.57 195 ILE A O 1
ATOM 1416 N N . TYR A 1 218 ? -11.459 -29.064 44.155 1.00 56.62 196 TYR A N 1
ATOM 1417 C CA . TYR A 1 218 ? -10.206 -28.718 43.499 1.00 56.23 196 TYR A CA 1
ATOM 1418 C C . TYR A 1 218 ? -9.290 -28.025 44.501 1.00 62.09 196 TYR A C 1
ATOM 1419 O O . TYR A 1 218 ? -9.695 -27.058 45.153 1.00 62.45 196 TYR A O 1
ATOM 1428 N N . GLU A 1 219 ? -8.057 -28.527 44.624 1.00 62.71 197 GLU A N 1
ATOM 1429 C CA . GLU A 1 219 ? -7.137 -28.006 45.632 1.00 62.24 197 GLU A CA 1
ATOM 1430 C C . GLU A 1 219 ? -6.800 -26.539 45.392 1.00 58.86 197 GLU A C 1
ATOM 1431 O O . GLU A 1 219 ? -6.605 -25.782 46.350 1.00 75.35 197 GLU A O 1
ATOM 1437 N N . ASP A 1 220 ? -6.723 -26.119 44.129 1.00 61.23 198 ASP A N 1
ATOM 1438 C CA . ASP A 1 220 ? -6.418 -24.727 43.822 1.00 63.83 198 ASP A CA 1
ATOM 1439 C C . ASP A 1 220 ? -7.637 -23.820 43.922 1.00 60.22 198 ASP A C 1
ATOM 1440 O O . ASP A 1 220 ? -7.476 -22.614 44.141 1.00 67.37 198 ASP A O 1
ATOM 1445 N N . PHE A 1 221 ? -8.852 -24.370 43.767 1.00 50.06 199 PHE A N 1
ATOM 1446 C CA . PHE A 1 221 ? -10.093 -23.586 43.765 1.00 44.79 199 PHE A CA 1
ATOM 1447 C C . PHE A 1 221 ? -11.120 -24.355 44.601 1.00 47.56 199 PHE A C 1
ATOM 1448 O O . PHE A 1 221 ? -11.966 -25.082 44.076 1.00 49.07 199 PHE A O 1
ATOM 1456 N N . GLN A 1 222 ? -11.052 -24.178 45.922 1.00 41.60 200 GLN A N 1
ATOM 1457 C CA . GLN A 1 222 ? -11.792 -25.043 46.834 1.00 39.71 200 GLN A CA 1
ATOM 1458 C C . GLN A 1 222 ? -13.240 -24.618 47.046 1.00 39.13 200 GLN A C 1
ATOM 1459 O O . GLN A 1 222 ? -14.036 -25.424 47.539 1.00 46.75 200 GLN A O 1
ATOM 1465 N N . ASP A 1 223 ? -13.607 -23.387 46.692 1.00 50.13 201 ASP A N 1
ATOM 1466 C CA . ASP A 1 223 ? -14.972 -22.905 46.907 1.00 42.39 201 ASP A CA 1
ATOM 1467 C C . ASP A 1 223 ? -15.841 -23.395 45.754 1.00 47.03 201 ASP A C 1
ATOM 1468 O O . ASP A 1 223 ? -15.981 -22.733 44.725 1.00 42.41 201 ASP A O 1
ATOM 1473 N N . THR A 1 224 ? -16.449 -24.571 45.942 1.00 44.63 202 THR A N 1
ATOM 1474 C CA . THR A 1 224 ? -17.208 -25.202 44.865 1.00 49.12 202 THR A CA 1
ATOM 1475 C C . THR A 1 224 ? -18.406 -24.358 44.448 1.00 56.12 202 THR A C 1
ATOM 1476 O O . THR A 1 224 ? -18.652 -24.167 43.250 1.00 44.90 202 THR A O 1
ATOM 1480 N N . ASP A 1 225 ? -19.166 -23.843 45.417 1.00 33.78 203 ASP A N 1
ATOM 1481 C CA . ASP A 1 225 ? -20.368 -23.090 45.072 1.00 48.35 203 ASP A CA 1
ATOM 1482 C C . ASP A 1 225 ? -20.032 -21.752 44.423 1.00 44.98 203 ASP A C 1
ATOM 1483 O O . ASP A 1 225 ? -20.809 -21.255 43.599 1.00 39.17 203 ASP A O 1
ATOM 1488 N N . PHE A 1 226 ? -18.888 -21.157 44.770 1.00 36.39 204 PHE A N 1
ATOM 1489 C CA . PHE A 1 226 ? -18.429 -19.983 44.034 1.00 36.36 204 PHE A CA 1
ATOM 1490 C C . PHE A 1 226 ? -18.079 -20.347 42.597 1.00 36.19 204 PHE A C 1
ATOM 1491 O O . PHE A 1 226 ? -18.428 -19.615 41.663 1.00 34.73 204 PHE A O 1
ATOM 1499 N N . ASN A 1 227 ? -17.388 -21.474 42.405 1.00 29.69 205 ASN A N 1
ATOM 1500 C CA . ASN A 1 227 ? -16.937 -21.856 41.070 1.00 31.54 205 ASN A CA 1
ATOM 1501 C C . ASN A 1 227 ? -18.112 -22.081 40.128 1.00 28.53 205 ASN A C 1
ATOM 1502 O O . ASN A 1 227 ? -18.049 -21.715 38.950 1.00 30.56 205 ASN A O 1
ATOM 1507 N N . VAL A 1 228 ? -19.191 -22.688 40.628 1.00 27.35 206 VAL A N 1
ATOM 1508 C CA . VAL A 1 228 ? -20.348 -22.974 39.781 1.00 35.38 206 VAL A CA 1
ATOM 1509 C C . VAL A 1 228 ? -20.948 -21.681 39.246 1.00 34.23 206 VAL A C 1
ATOM 1510 O O . VAL A 1 228 ? -21.226 -21.552 38.048 1.00 34.64 206 VAL A O 1
ATOM 1514 N N . GLN A 1 229 ? -21.150 -20.700 40.127 1.00 32.67 207 GLN A N 1
ATOM 1515 C CA . GLN A 1 229 ? -21.815 -19.468 39.715 1.00 26.87 207 GLN A CA 1
ATOM 1516 C C . GLN A 1 229 ? -20.919 -18.623 38.817 1.00 29.39 207 GLN A C 1
ATOM 1517 O O . GLN A 1 229 ? -21.400 -18.007 37.859 1.00 27.69 207 GLN A O 1
ATOM 1523 N N . LEU A 1 230 ? -19.614 -18.586 39.100 1.00 30.50 208 LEU A N 1
ATOM 1524 C CA . LEU A 1 230 ? -18.710 -17.804 38.261 1.00 30.39 208 LEU A CA 1
ATOM 1525 C C . LEU A 1 230 ? -18.535 -18.443 36.889 1.00 29.59 208 LEU A C 1
ATOM 1526 O O . LEU A 1 230 ? -18.446 -17.736 35.878 1.00 37.43 208 LEU A O 1
ATOM 1531 N N . ASN A 1 231 ? -18.475 -19.777 36.831 1.00 24.97 209 ASN A N 1
ATOM 1532 C CA . ASN A 1 231 ? -18.408 -20.452 35.537 1.00 30.47 209 ASN A CA 1
ATOM 1533 C C . ASN A 1 231 ? -19.646 -20.157 34.702 1.00 30.30 209 ASN A C 1
ATOM 1534 O O . ASN A 1 231 ? -19.545 -19.903 33.496 1.00 27.04 209 ASN A O 1
ATOM 1539 N N . LEU A 1 232 ? -20.825 -20.186 35.330 1.00 23.89 210 LEU A N 1
ATOM 1540 C CA . LEU A 1 232 ? -22.052 -19.833 34.622 1.00 22.19 210 LEU A CA 1
ATOM 1541 C C . LEU A 1 232 ? -21.994 -18.406 34.096 1.00 26.50 210 LEU A C 1
ATOM 1542 O O . LEU A 1 232 ? -22.509 -18.115 33.010 1.00 27.17 210 LEU A O 1
ATOM 1547 N N . CYS A 1 233 ? -21.369 -17.500 34.853 1.00 24.76 211 CYS A N 1
ATOM 1548 C CA . CYS A 1 233 ? -21.251 -16.117 34.402 1.00 25.49 211 CYS A CA 1
ATOM 1549 C C . CYS A 1 233 ? -20.394 -16.017 33.146 1.00 28.22 211 CYS A C 1
ATOM 1550 O O . CYS A 1 233 ? -20.730 -15.276 32.215 1.00 30.19 211 CYS A O 1
ATOM 1553 N N . PHE A 1 234 ? -19.282 -16.755 33.098 1.00 26.10 212 PHE A N 1
ATOM 1554 C CA . PHE A 1 234 ? -18.472 -16.770 31.884 1.00 30.37 212 PHE A CA 1
ATOM 1555 C C . PHE A 1 234 ? -19.210 -17.451 30.741 1.00 32.81 212 PHE A C 1
ATOM 1556 O O . PHE A 1 234 ? -19.136 -17.003 29.590 1.00 31.89 212 PHE A O 1
ATOM 1564 N N . PHE A 1 235 ? -19.930 -18.534 31.042 1.00 31.34 213 PHE A N 1
ATOM 1565 C CA . PHE A 1 235 ? -20.663 -19.255 30.008 1.00 24.08 213 PHE A CA 1
ATOM 1566 C C . PHE A 1 235 ? -21.725 -18.369 29.371 1.00 20.66 213 PHE A C 1
ATOM 1567 O O . PHE A 1 235 ? -21.769 -18.222 28.146 1.00 26.81 213 PHE A O 1
ATOM 1575 N N . TRP A 1 236 ? -22.575 -17.745 30.191 1.00 26.45 214 TRP A N 1
ATOM 1576 C CA . TRP A 1 236 ? -23.650 -16.920 29.648 1.00 38.10 214 TRP A CA 1
ATOM 1577 C C . TRP A 1 236 ? -23.120 -15.653 28.985 1.00 37.31 214 TRP A C 1
ATOM 1578 O O . TRP A 1 236 ? -23.783 -15.100 28.100 1.00 38.71 214 TRP A O 1
ATOM 1589 N N . THR A 1 237 ? -21.941 -15.177 29.392 1.00 34.83 215 THR A N 1
ATOM 1590 C CA . THR A 1 237 ? -21.336 -14.040 28.705 1.00 29.32 215 THR A CA 1
ATOM 1591 C C . THR A 1 237 ? -20.962 -14.403 27.272 1.00 34.17 215 THR A C 1
ATOM 1592 O O . THR A 1 237 ? -21.161 -13.603 26.350 1.00 32.85 215 THR A O 1
ATOM 1596 N N . ALA A 1 238 ? -20.425 -15.608 27.065 1.00 26.52 216 ALA A N 1
ATOM 1597 C CA . ALA A 1 238 ? -20.119 -16.059 25.711 1.00 31.30 216 ALA A CA 1
ATOM 1598 C C . ALA A 1 238 ? -21.394 -16.311 24.917 1.00 20.49 216 ALA A C 1
ATOM 1599 O O . ALA A 1 238 ? -21.436 -16.076 23.703 1.00 37.19 216 ALA A O 1
ATOM 1601 N N . VAL A 1 239 ? -22.440 -16.792 25.591 1.00 22.26 217 VAL A N 1
ATOM 1602 C CA . VAL A 1 239 ? -23.731 -17.015 24.945 1.00 25.61 217 VAL A CA 1
ATOM 1603 C C . VAL A 1 239 ? -24.279 -15.711 24.389 1.00 25.23 217 VAL A C 1
ATOM 1604 O O . VAL A 1 239 ? -24.738 -15.645 23.242 1.00 33.83 217 VAL A O 1
ATOM 1608 N N . VAL A 1 240 ? -24.256 -14.660 25.210 1.00 26.18 218 VAL A N 1
ATOM 1609 C CA . VAL A 1 240 ? -24.776 -13.360 24.795 1.00 28.00 218 VAL A CA 1
ATOM 1610 C C . VAL A 1 240 ? -24.069 -12.881 23.534 1.00 31.67 218 VAL A C 1
ATOM 1611 O O . VAL A 1 240 ? -24.710 -12.452 22.567 1.00 35.47 218 VAL A O 1
ATOM 1615 N N . GLN A 1 241 ? -22.735 -12.960 23.519 1.00 29.06 219 GLN A N 1
ATOM 1616 C CA . GLN A 1 241 ? -21.980 -12.524 22.347 1.00 31.66 219 GLN A CA 1
ATOM 1617 C C . GLN A 1 241 ? -22.356 -13.332 21.112 1.00 34.55 219 GLN A C 1
ATOM 1618 O O . GLN A 1 241 ? -22.499 -12.775 20.017 1.00 32.12 219 GLN A O 1
ATOM 1624 N N . MET A 1 242 ? -22.511 -14.648 21.268 1.00 24.52 220 MET A N 1
ATOM 1625 C CA . MET A 1 242 ? -22.840 -15.495 20.127 1.00 33.69 220 MET A CA 1
ATOM 1626 C C . MET A 1 242 ? -24.211 -15.149 19.558 1.00 30.49 220 MET A C 1
ATOM 1627 O O . MET A 1 242 ? -24.380 -15.057 18.336 1.00 30.22 220 MET A O 1
ATOM 1632 N N . TYR A 1 243 ? -25.202 -14.944 20.428 1.00 29.06 221 TYR A N 1
ATOM 1633 C CA . TYR A 1 243 ? -26.536 -14.592 19.953 1.00 34.80 221 TYR A CA 1
ATOM 1634 C C . TYR A 1 243 ? -26.572 -13.181 19.378 1.00 36.12 221 TYR A C 1
ATOM 1635 O O . TYR A 1 243 ? -27.261 -12.932 18.382 1.00 29.60 221 TYR A O 1
ATOM 1644 N N . GLN A 1 244 ? -25.839 -12.245 19.990 1.00 37.40 222 GLN A N 1
ATOM 1645 C CA . GLN A 1 244 ? -25.869 -10.859 19.531 1.00 32.37 222 GLN A CA 1
ATOM 1646 C C . GLN A 1 244 ? -25.360 -10.727 18.107 1.00 34.73 222 GLN A C 1
ATOM 1647 O O . GLN A 1 244 ? -25.859 -9.896 17.339 1.00 38.53 222 GLN A O 1
ATOM 1653 N N . ARG A 1 245 ? -24.366 -11.524 17.741 1.00 32.68 223 ARG A N 1
ATOM 1654 C CA . ARG A 1 245 ? -23.881 -11.473 16.374 1.00 37.67 223 ARG A CA 1
ATOM 1655 C C . ARG A 1 245 ? -24.863 -12.140 15.419 1.00 46.19 223 ARG A C 1
ATOM 1656 O O . ARG A 1 245 ? -25.196 -11.564 14.381 1.00 46.49 223 ARG A O 1
ATOM 1664 N N . CYS A 1 246 ? -25.388 -13.316 15.777 1.00 29.94 224 CYS A N 1
ATOM 1665 C CA . CYS A 1 246 ? -26.406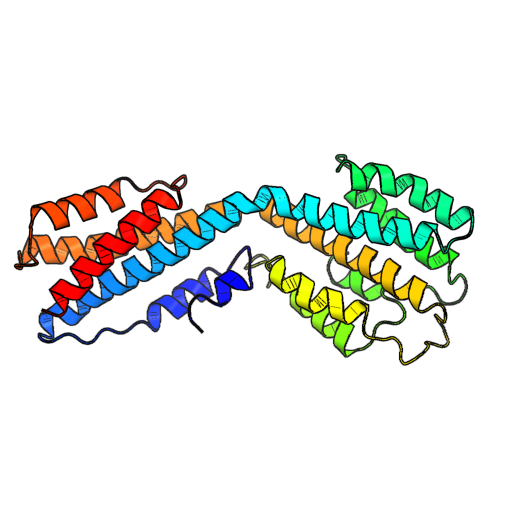 -13.954 14.943 1.00 37.07 224 CYS A CA 1
ATOM 1666 C C . CYS A 1 246 ? -27.572 -13.009 14.662 1.00 30.43 224 CYS A C 1
ATOM 1667 O O . CYS A 1 246 ? -28.120 -12.999 13.554 1.00 33.55 224 CYS A O 1
ATOM 1670 N N . ILE A 1 247 ? -27.961 -12.204 15.653 1.00 34.75 225 ILE A N 1
ATOM 1671 C CA . ILE A 1 247 ? -29.028 -11.229 15.448 1.00 43.89 225 ILE A CA 1
ATOM 1672 C C . ILE A 1 247 ? -28.559 -10.115 14.518 1.00 34.24 225 ILE A C 1
ATOM 1673 O O . ILE A 1 247 ? -29.263 -9.732 13.575 1.00 47.98 225 ILE A O 1
ATOM 1678 N N . TYR A 1 248 ? -27.360 -9.585 14.767 1.00 42.21 226 TYR A N 1
ATOM 1679 C CA . TYR A 1 248 ? -26.846 -8.487 13.955 1.00 44.33 226 TYR A CA 1
ATOM 1680 C C . TYR A 1 248 ? -26.605 -8.928 12.515 1.00 47.53 226 TYR A C 1
ATOM 1681 O O . TYR A 1 248 ? -26.885 -8.176 11.573 1.00 42.76 226 TYR A O 1
ATOM 1690 N N . GLU A 1 249 ? -26.100 -10.148 12.325 1.00 41.44 227 GLU A N 1
ATOM 1691 C CA . GLU A 1 249 ? -25.795 -10.669 10.996 1.00 37.81 227 GLU A CA 1
ATOM 1692 C C . GLU A 1 249 ? -27.031 -11.109 10.226 1.00 39.25 227 GLU A C 1
ATOM 1693 O O . GLU A 1 249 ? -26.894 -11.527 9.071 1.00 38.58 227 GLU A O 1
ATOM 1699 N N . GLN A 1 250 ? -28.215 -11.052 10.838 1.00 36.12 228 GLN A N 1
ATOM 1700 C CA . GLN A 1 250 ? -29.461 -11.433 10.173 1.00 32.62 228 GLN A CA 1
ATOM 1701 C C . GLN A 1 250 ? -29.395 -12.868 9.653 1.00 31.66 228 GLN A C 1
ATOM 1702 O O . GLN A 1 250 ? -29.789 -13.154 8.520 1.00 39.91 228 GLN A O 1
ATOM 1708 N N . LYS A 1 251 ? -28.885 -13.780 10.487 1.00 32.12 229 LYS A N 1
ATOM 1709 C CA . LYS A 1 251 ? -28.710 -15.165 10.057 1.00 37.55 229 LYS A CA 1
ATOM 1710 C C . LYS A 1 251 ? -30.046 -15.828 9.743 1.00 46.25 229 LYS A C 1
ATOM 1711 O O . LYS A 1 251 ? -30.170 -16.547 8.745 1.00 38.76 229 LYS A O 1
ATOM 1717 N N . LEU A 1 252 ? -31.057 -15.603 10.585 1.00 43.40 230 LEU A N 1
ATOM 1718 C CA . LEU A 1 252 ? -32.345 -16.257 10.376 1.00 44.90 230 LEU A CA 1
ATOM 1719 C C . LEU A 1 252 ? -33.054 -15.710 9.144 1.00 40.92 230 LEU A C 1
ATOM 1720 O O . LEU A 1 252 ? -33.656 -16.474 8.380 1.00 40.62 230 LEU A O 1
ATOM 1725 N N . VAL A 1 253 ? -33.001 -14.393 8.938 1.00 44.02 231 VAL A N 1
ATOM 1726 C CA . VAL A 1 253 ? -33.633 -13.793 7.765 1.00 40.89 231 VAL A CA 1
ATOM 1727 C C . VAL A 1 253 ? -33.049 -14.379 6.485 1.00 32.61 231 VAL A C 1
ATOM 1728 O O . VAL A 1 253 ? -33.781 -14.701 5.541 1.00 43.14 231 VAL A O 1
ATOM 1732 N N . HIS A 1 254 ? -31.726 -14.547 6.442 1.00 36.74 232 HIS A N 1
ATOM 1733 C CA . HIS A 1 254 ? -31.083 -15.029 5.224 1.00 35.63 232 HIS A CA 1
ATOM 1734 C C . HIS A 1 254 ? -31.430 -16.486 4.942 1.00 28.78 232 HIS A C 1
ATOM 1735 O O . HIS A 1 254 ? -31.639 -16.863 3.783 1.00 35.90 232 HIS A O 1
ATOM 1742 N N . ILE A 1 255 ? -31.497 -17.322 5.981 1.00 29.88 233 ILE A N 1
ATOM 1743 C CA . ILE A 1 255 ? -31.778 -18.735 5.744 1.00 35.06 233 ILE A CA 1
ATOM 1744 C C . ILE A 1 255 ? -33.252 -18.943 5.415 1.00 35.24 233 ILE A C 1
ATOM 1745 O O . ILE A 1 255 ? -33.605 -19.876 4.684 1.00 25.69 233 ILE A O 1
ATOM 1750 N N . ILE A 1 256 ? -34.133 -18.081 5.928 1.00 33.15 234 ILE A N 1
ATOM 1751 C CA . ILE A 1 256 ? -35.536 -18.142 5.532 1.00 32.35 234 ILE A CA 1
ATOM 1752 C C . ILE A 1 256 ? -35.686 -17.761 4.065 1.00 33.38 234 ILE A C 1
ATOM 1753 O O . ILE A 1 256 ? -36.481 -18.361 3.330 1.00 32.77 234 ILE A O 1
ATOM 1758 N N . SER A 1 257 ? -34.910 -16.775 3.610 1.00 33.70 235 SER A N 1
ATOM 1759 C CA . SER A 1 257 ? -34.983 -16.349 2.216 1.00 30.08 235 SER A CA 1
ATOM 1760 C C . SER A 1 257 ? -34.507 -17.451 1.276 1.00 33.22 235 SER A C 1
ATOM 1761 O O . SER A 1 257 ? -35.184 -17.778 0.295 1.00 39.30 235 SER A O 1
ATOM 1764 N N . THR A 1 258 ? -33.342 -18.038 1.561 1.00 31.80 236 THR A N 1
ATOM 1765 C CA . THR A 1 258 ? -32.830 -19.105 0.707 1.00 31.01 236 THR A CA 1
ATOM 1766 C C . THR A 1 258 ? -33.735 -20.330 0.741 1.00 24.50 236 THR A C 1
ATOM 1767 O O . THR A 1 258 ? -33.885 -21.018 -0.275 1.00 37.07 236 THR A O 1
ATOM 1771 N N . SER A 1 259 ? -34.347 -20.617 1.893 1.00 26.57 237 SER A N 1
ATOM 1772 C CA . SER A 1 259 ? -35.303 -21.718 1.966 1.00 30.53 237 SER A CA 1
ATOM 1773 C C . SER A 1 259 ? -36.540 -21.427 1.126 1.00 34.16 237 SER A C 1
ATOM 1774 O O . SER A 1 259 ? -37.037 -22.308 0.415 1.00 30.46 237 SER A O 1
ATOM 1777 N N . LEU A 1 260 ? -37.052 -20.196 1.200 1.00 32.18 238 LEU A N 1
ATOM 1778 C CA . LEU A 1 260 ? -38.232 -19.833 0.423 1.00 35.67 238 LEU A CA 1
ATOM 1779 C C . LEU A 1 260 ? -37.942 -19.874 -1.071 1.00 37.02 238 LEU A C 1
ATOM 1780 O O . LEU A 1 260 ? -38.773 -20.337 -1.861 1.00 38.02 238 LEU A O 1
ATOM 1785 N N . THR A 1 261 ? -36.764 -19.390 -1.475 1.00 32.90 239 THR A N 1
ATOM 1786 C CA . THR A 1 261 ? -36.376 -19.437 -2.881 1.00 33.55 239 THR A CA 1
ATOM 1787 C C . THR A 1 261 ? -36.367 -20.868 -3.405 1.00 30.51 239 THR A C 1
ATOM 1788 O O . THR A 1 261 ? -36.862 -21.139 -4.506 1.00 39.97 239 THR A O 1
ATOM 1792 N N . LEU A 1 262 ? -35.818 -21.801 -2.624 1.00 25.98 240 LEU A N 1
ATOM 1793 C CA . LEU A 1 262 ? -35.788 -23.196 -3.049 1.00 26.79 240 LEU A CA 1
ATOM 1794 C C . LEU A 1 262 ? -37.169 -23.835 -2.975 1.00 29.30 240 LEU A C 1
ATOM 1795 O O . LEU A 1 262 ? -37.481 -24.727 -3.772 1.00 39.44 240 LEU A O 1
ATOM 1800 N N . LEU A 1 263 ? -38.003 -23.396 -2.030 1.00 24.14 241 LEU A N 1
ATOM 1801 C CA . LEU A 1 263 ? -39.366 -23.910 -1.944 1.00 26.88 241 LEU A CA 1
ATOM 1802 C C . LEU A 1 263 ? -40.153 -23.577 -3.205 1.00 25.13 241 LEU A C 1
ATOM 1803 O O . LEU A 1 263 ? -40.842 -24.436 -3.768 1.00 30.51 241 LEU A O 1
ATOM 1808 N N . LYS A 1 264 ? -40.060 -22.328 -3.665 1.00 24.20 242 LYS A N 1
ATOM 1809 C CA . LYS A 1 264 ? -40.827 -21.911 -4.833 1.00 30.42 242 LYS A CA 1
ATOM 1810 C C . LYS A 1 264 ? -40.298 -22.556 -6.107 1.00 24.30 242 LYS A C 1
ATOM 1811 O O . LYS A 1 264 ? -41.077 -22.898 -7.004 1.00 34.81 242 LYS A O 1
ATOM 1817 N N . SER A 1 265 ? -38.978 -22.731 -6.209 1.00 30.57 243 SER A N 1
ATOM 1818 C CA . SER A 1 265 ? -38.420 -23.398 -7.381 1.00 35.09 243 SER A CA 1
ATOM 1819 C C . SER A 1 265 ? -38.814 -24.868 -7.413 1.00 29.94 243 SER A C 1
ATOM 1820 O O . SER A 1 265 ? -39.102 -25.417 -8.483 1.00 34.69 243 SER A O 1
ATOM 1823 N N . THR A 1 266 ? -38.835 -25.522 -6.249 1.00 34.52 244 THR A N 1
ATOM 1824 C CA . THR A 1 266 ? -39.277 -26.911 -6.189 1.00 33.88 244 THR A CA 1
ATOM 1825 C C . THR A 1 266 ? -40.764 -27.026 -6.498 1.00 33.21 244 THR A C 1
ATOM 1826 O O . THR A 1 266 ? -41.184 -27.924 -7.237 1.00 34.94 244 THR A O 1
ATOM 1830 N N . ALA A 1 267 ? -41.574 -26.121 -5.944 1.00 33.02 245 ALA A N 1
ATOM 1831 C CA . ALA A 1 267 ? -43.013 -26.170 -6.181 1.00 30.60 245 ALA A CA 1
ATOM 1832 C C . ALA A 1 267 ? -43.344 -25.881 -7.640 1.00 32.17 245 ALA A C 1
ATOM 1833 O O . ALA A 1 267 ? -44.279 -26.469 -8.196 1.00 33.49 245 ALA A O 1
ATOM 1835 N N . ARG A 1 268 ? -42.588 -24.982 -8.275 1.00 28.68 246 ARG A N 1
ATOM 1836 C CA . ARG A 1 268 ? -42.841 -24.660 -9.677 1.00 39.67 246 ARG A CA 1
ATOM 1837 C C . ARG A 1 268 ? -42.667 -25.885 -10.566 1.00 39.14 246 ARG A C 1
ATOM 1838 O O . ARG A 1 268 ? -43.428 -26.080 -11.521 1.00 34.28 246 ARG A O 1
ATOM 1846 N N . SER A 1 269 ? -41.676 -26.727 -10.264 1.00 28.83 247 SER A N 1
ATOM 1847 C CA . SER A 1 269 ? -41.482 -27.945 -11.043 1.00 35.64 247 SER A CA 1
ATOM 1848 C C . SER A 1 269 ? -42.688 -28.870 -10.949 1.00 31.86 247 SER A C 1
ATOM 1849 O O . SER A 1 269 ? -43.001 -29.579 -11.911 1.00 37.88 247 SER A O 1
ATOM 1852 N N . PHE A 1 270 ? -43.381 -28.876 -9.807 1.00 31.92 248 PHE A N 1
ATOM 1853 C CA . PHE A 1 270 ? -44.572 -29.709 -9.684 1.00 40.05 248 PHE A CA 1
ATOM 1854 C C . PHE A 1 270 ? -45.731 -29.136 -10.489 1.00 30.67 248 PHE A C 1
ATOM 1855 O O . PHE A 1 270 ? -46.409 -29.863 -11.224 1.00 27.41 248 PHE A O 1
ATOM 1863 N N . PHE A 1 271 ? -45.981 -27.831 -10.356 1.00 19.02 249 PHE A N 1
ATOM 1864 C CA . PHE A 1 271 ? -47.081 -27.217 -11.092 1.00 37.01 249 PHE A CA 1
ATOM 1865 C C . PHE A 1 271 ? -46.806 -27.181 -12.589 1.00 31.56 249 PHE A C 1
ATOM 1866 O O . PHE A 1 271 ? -47.748 -27.153 -13.389 1.00 34.30 249 PHE A O 1
ATOM 1874 N N . ALA A 1 272 ? -45.532 -27.176 -12.987 1.00 35.59 250 ALA A N 1
ATOM 1875 C CA . ALA A 1 272 ? -45.211 -27.331 -14.402 1.00 30.96 250 ALA A CA 1
ATOM 1876 C C . ALA A 1 272 ? -45.634 -28.704 -14.905 1.00 34.00 250 ALA A C 1
ATOM 1877 O O . ALA A 1 272 ? -46.176 -28.829 -16.009 1.00 38.32 250 ALA A O 1
ATOM 1879 N N . TRP A 1 273 ? -45.400 -29.744 -14.102 1.00 32.29 251 TRP A N 1
ATOM 1880 C CA . TRP A 1 273 ? -45.862 -31.080 -14.460 1.00 27.95 251 TRP A CA 1
ATOM 1881 C C . TRP A 1 273 ? -47.383 -31.157 -14.457 1.00 35.98 251 TRP A C 1
ATOM 1882 O O . TRP A 1 273 ? -47.980 -31.792 -15.335 1.00 34.91 251 TRP A O 1
ATOM 1893 N N . TYR A 1 274 ? -48.028 -30.513 -13.481 1.00 33.35 252 TYR A N 1
ATOM 1894 C CA . TYR A 1 274 ? -49.484 -30.562 -13.396 1.00 30.04 252 TYR A CA 1
ATOM 1895 C C . TYR A 1 274 ? -50.131 -29.873 -14.591 1.00 36.34 252 TYR A C 1
ATOM 1896 O O . TYR A 1 274 ? -51.062 -30.411 -15.201 1.00 33.12 252 TYR A O 1
ATOM 1905 N N . ASP A 1 275 ? -49.659 -28.671 -14.932 1.00 31.58 253 ASP A N 1
ATOM 1906 C CA . ASP A 1 275 ? -50.231 -27.942 -16.060 1.00 48.16 253 ASP A CA 1
ATOM 1907 C C . ASP A 1 275 ? -50.018 -28.684 -17.372 1.00 38.25 253 ASP A C 1
ATOM 1908 O O . ASP A 1 275 ? -50.812 -28.535 -18.308 1.00 59.95 253 ASP A O 1
ATOM 1913 N N . LEU A 1 276 ? -48.962 -29.494 -17.453 1.00 49.54 254 LEU A N 1
ATOM 1914 C CA . LEU A 1 276 ? -48.628 -30.182 -18.693 1.00 33.55 254 LEU A CA 1
ATOM 1915 C C . LEU A 1 276 ? -49.448 -31.451 -18.891 1.00 42.91 254 LEU A C 1
ATOM 1916 O O . LEU A 1 276 ? -49.793 -31.786 -20.030 1.00 47.72 254 LEU A O 1
ATOM 1921 N N . TYR A 1 277 ? -49.769 -32.166 -17.810 1.00 43.37 255 TYR A N 1
ATOM 1922 C CA . TYR A 1 277 ? -50.498 -33.422 -17.908 1.00 37.81 255 TYR A CA 1
ATOM 1923 C C . TYR A 1 277 ? -51.917 -33.362 -17.362 1.00 50.30 255 TYR A C 1
ATOM 1924 O O . TYR A 1 277 ? -52.711 -34.256 -17.672 1.00 44.68 255 TYR A O 1
ATOM 1933 N N . ARG A 1 278 ? -52.253 -32.351 -16.569 1.00 49.71 256 ARG A N 1
ATOM 1934 C CA . ARG A 1 278 ? -53.601 -32.168 -16.044 1.00 46.84 256 ARG A CA 1
ATOM 1935 C C . ARG A 1 278 ? -54.192 -33.429 -15.422 1.00 52.34 256 ARG A C 1
ATOM 1936 O O . ARG A 1 278 ? -55.258 -33.896 -15.846 1.00 56.26 256 ARG A O 1
ATOM 1944 N N . PRO A 1 279 ? -53.551 -34.006 -14.416 1.00 40.93 257 PRO A N 1
ATOM 1945 C CA . PRO A 1 279 ? -54.112 -35.197 -13.787 1.00 42.74 257 PRO A CA 1
ATOM 1946 C C . PRO A 1 279 ? -55.283 -34.836 -12.886 1.00 51.59 257 PRO A C 1
ATOM 1947 O O . PRO A 1 279 ? -55.471 -33.684 -12.487 1.00 49.68 257 PRO A O 1
ATOM 1951 N N . ASN A 1 280 ? -56.080 -35.851 -12.575 1.00 54.32 258 ASN A N 1
ATOM 1952 C CA . ASN A 1 280 ? -57.239 -35.686 -11.702 1.00 51.76 258 ASN A CA 1
ATOM 1953 C C . ASN A 1 280 ? -56.770 -35.844 -10.261 1.00 62.16 258 ASN A C 1
ATOM 1954 O O . ASN A 1 280 ? -56.612 -36.962 -9.765 1.00 70.26 258 ASN A O 1
ATOM 1959 N N . LEU A 1 281 ? -56.538 -34.719 -9.586 1.00 54.30 259 LEU A N 1
ATOM 1960 C CA . LEU A 1 281 ? -56.173 -34.715 -8.177 1.00 66.55 259 LEU A CA 1
ATOM 1961 C C . LEU A 1 281 ? -57.336 -34.304 -7.282 1.00 48.99 259 LEU A C 1
ATOM 1962 O O . LEU A 1 281 ? -57.119 -33.921 -6.127 1.00 52.07 259 LEU A O 1
ATOM 1967 N N . GLY A 1 282 ? -58.563 -34.374 -7.792 1.00 56.48 260 GLY A N 1
ATOM 1968 C CA . GLY A 1 282 ? -59.733 -34.047 -7.003 1.00 51.29 260 GLY A CA 1
ATOM 1969 C C . GLY A 1 282 ? -60.356 -32.714 -7.360 1.00 55.48 260 GLY A C 1
ATOM 1970 O O . GLY A 1 282 ? -61.584 -32.592 -7.417 1.00 64.65 260 GLY A O 1
ATOM 1971 N N . SER A 1 283 ? -59.522 -31.705 -7.605 1.00 53.04 261 SER A N 1
ATOM 1972 C CA . SER A 1 283 ? -60.021 -30.363 -7.898 1.00 45.78 261 SER A CA 1
ATOM 1973 C C . SER A 1 283 ? -58.902 -29.545 -8.520 1.00 44.53 261 SER A C 1
ATOM 1974 O O . SER A 1 283 ? -57.842 -29.382 -7.907 1.00 39.50 261 SER A O 1
ATOM 1977 N N . ALA A 1 284 ? -59.137 -29.030 -9.729 1.00 28.91 262 ALA A N 1
ATOM 1978 C CA . ALA A 1 284 ? -58.177 -28.114 -10.335 1.00 36.17 262 ALA A CA 1
ATOM 1979 C C . ALA A 1 284 ? -58.122 -26.791 -9.585 1.00 34.88 262 ALA A C 1
ATOM 1980 O O . ALA A 1 284 ? -57.055 -26.171 -9.501 1.00 39.03 262 ALA A O 1
ATOM 1982 N N . ALA A 1 285 ? -59.254 -26.346 -9.033 1.00 37.13 263 ALA A N 1
ATOM 1983 C CA . ALA A 1 285 ? -59.275 -25.092 -8.288 1.00 34.33 263 ALA A CA 1
ATOM 1984 C C . ALA A 1 285 ? -58.479 -25.192 -6.994 1.00 31.67 263 ALA A C 1
ATOM 1985 O O . ALA A 1 285 ? -57.890 -24.198 -6.554 1.00 36.29 263 ALA A O 1
ATOM 1987 N N . LEU A 1 286 ? -58.449 -26.372 -6.371 1.00 27.66 264 LEU A N 1
ATOM 1988 C CA . LEU A 1 286 ? -57.653 -26.545 -5.161 1.00 32.22 264 LEU A CA 1
ATOM 1989 C C . LEU A 1 286 ? -56.162 -26.488 -5.471 1.00 40.46 264 LEU A C 1
ATOM 1990 O O . LEU A 1 286 ? -55.384 -25.915 -4.699 1.00 31.25 264 LEU A O 1
ATOM 1995 N N . VAL A 1 287 ? -55.748 -27.076 -6.595 1.00 33.85 265 VAL A N 1
ATOM 1996 C CA . VAL A 1 287 ? -54.349 -26.997 -7.011 1.00 32.64 265 VAL A CA 1
ATOM 1997 C C . VAL A 1 287 ? -53.967 -25.552 -7.301 1.00 32.86 265 VAL A C 1
ATOM 1998 O O . VAL A 1 287 ? -52.921 -25.062 -6.856 1.00 33.46 265 VAL A O 1
ATOM 2002 N N . LYS A 1 288 ? -54.812 -24.848 -8.058 1.00 29.33 266 LYS A N 1
ATOM 2003 C CA . LYS A 1 288 ? -54.557 -23.442 -8.350 1.00 33.62 266 LYS A CA 1
ATOM 2004 C C . LYS A 1 288 ? -54.593 -22.591 -7.085 1.00 33.23 266 LYS A C 1
ATOM 2005 O O . LYS A 1 288 ? -53.845 -21.613 -6.977 1.00 36.46 266 LYS A O 1
ATOM 2011 N N . TYR A 1 289 ? -55.441 -22.950 -6.119 1.00 26.03 267 TYR A N 1
ATOM 2012 C CA . TYR A 1 289 ? -55.435 -22.263 -4.830 1.00 32.88 267 TYR A CA 1
ATOM 2013 C C . TYR A 1 289 ? -54.131 -22.519 -4.085 1.00 28.67 267 TYR A C 1
ATOM 2014 O O . TYR A 1 289 ? -53.528 -21.592 -3.531 1.00 26.32 267 TYR A O 1
ATOM 2023 N N . THR A 1 290 ? -53.678 -23.775 -4.068 1.00 21.26 268 THR A N 1
ATOM 2024 C CA . THR A 1 290 ? -52.417 -24.102 -3.410 1.00 30.90 268 THR A CA 1
ATOM 2025 C C . THR A 1 290 ? -51.249 -23.373 -4.064 1.00 23.16 268 THR A C 1
ATOM 2026 O O . THR A 1 290 ? -50.329 -22.916 -3.376 1.00 36.20 268 THR A O 1
ATOM 2030 N N . GLU A 1 291 ? -51.273 -23.250 -5.394 1.00 32.81 269 GLU A N 1
ATOM 2031 C CA . GLU A 1 291 ? -50.217 -22.520 -6.087 1.00 35.89 269 GLU A CA 1
ATOM 2032 C C . GLU A 1 291 ? -50.261 -21.037 -5.740 1.00 30.82 269 GLU A C 1
ATOM 2033 O O . GLU A 1 291 ? -49.217 -20.378 -5.659 1.00 35.43 269 GLU A O 1
ATOM 2039 N N . HIS A 1 292 ? -51.464 -20.494 -5.530 1.00 28.45 270 HIS A N 1
ATOM 2040 C CA . HIS A 1 292 ? -51.580 -19.100 -5.110 1.00 36.89 270 HIS A CA 1
ATOM 2041 C C . HIS A 1 292 ? -50.977 -18.889 -3.727 1.00 24.77 270 HIS A C 1
ATOM 2042 O O . HIS A 1 292 ? -50.333 -17.865 -3.476 1.00 32.54 270 HIS A O 1
ATOM 2049 N N . LEU A 1 293 ? -51.172 -19.850 -2.818 1.00 32.17 271 LEU A N 1
ATOM 2050 C CA . LEU A 1 293 ? -50.616 -19.725 -1.472 1.00 36.16 271 LEU A CA 1
ATOM 2051 C C . LEU A 1 293 ? -49.095 -19.658 -1.507 1.00 26.33 271 LEU A C 1
ATOM 2052 O O . LEU A 1 293 ? -48.483 -18.883 -0.764 1.00 33.67 271 LEU A O 1
ATOM 2057 N N . ILE A 1 294 ? -48.470 -20.472 -2.358 1.00 29.34 272 ILE A N 1
ATOM 2058 C CA . ILE A 1 294 ? -47.017 -20.456 -2.482 1.00 25.78 272 ILE A CA 1
ATOM 2059 C C . ILE A 1 294 ? -46.548 -19.145 -3.099 1.00 25.43 272 ILE A C 1
ATOM 2060 O O . ILE A 1 294 ? -45.563 -18.547 -2.648 1.00 27.09 272 ILE A O 1
ATOM 2065 N N . ARG A 1 295 ? -47.248 -18.676 -4.135 1.00 25.62 273 ARG A N 1
ATOM 2066 C CA . ARG A 1 295 ? -46.878 -17.421 -4.781 1.00 24.68 273 ARG A CA 1
ATOM 2067 C C . ARG A 1 295 ? -46.974 -16.249 -3.812 1.00 33.83 273 ARG A C 1
ATOM 2068 O O . ARG A 1 295 ? -46.155 -15.323 -3.863 1.00 32.22 273 ARG A O 1
ATOM 2076 N N . ALA A 1 296 ? -47.958 -16.277 -2.914 1.00 32.52 274 ALA A N 1
ATOM 2077 C CA . ALA A 1 296 ? -48.151 -15.195 -1.958 1.00 29.24 274 ALA A CA 1
ATOM 2078 C C . ALA A 1 296 ? -47.131 -15.203 -0.828 1.00 37.64 274 ALA A C 1
ATOM 2079 O O . ALA A 1 296 ? -47.109 -14.256 -0.033 1.00 36.75 274 ALA A O 1
ATOM 2081 N N . LEU A 1 297 ? -46.294 -16.233 -0.732 1.00 29.76 275 LEU A N 1
ATOM 2082 C CA . LEU A 1 297 ? -45.303 -16.292 0.334 1.00 43.64 275 LEU A CA 1
ATOM 2083 C C . LEU A 1 297 ? -44.228 -15.234 0.120 1.00 38.79 275 LEU A C 1
ATOM 2084 O O . LEU A 1 297 ? -43.713 -15.067 -0.989 1.00 40.63 275 LEU A O 1
ATOM 2089 N N . THR A 1 298 ? -43.894 -14.522 1.186 1.00 35.17 276 THR A N 1
ATOM 2090 C CA . THR A 1 298 ? -42.849 -13.513 1.205 1.00 49.12 276 THR A CA 1
ATOM 2091 C C . THR A 1 298 ? -41.898 -13.846 2.343 1.00 43.65 276 THR A C 1
ATOM 2092 O O . THR A 1 298 ? -42.251 -14.609 3.248 1.00 43.64 276 THR A O 1
ATOM 2096 N N . PRO A 1 299 ? -40.660 -13.326 2.307 1.00 50.44 277 PRO A N 1
ATOM 2097 C CA . PRO A 1 299 ? -39.739 -13.550 3.432 1.00 49.79 277 PRO A CA 1
ATOM 2098 C C . PRO A 1 299 ? -40.310 -13.162 4.790 1.00 46.85 277 PRO A C 1
ATOM 2099 O O . PRO A 1 299 ? -39.869 -13.682 5.820 1.00 44.16 277 PRO A O 1
ATOM 2103 N N . ASP A 1 300 ? -41.288 -12.256 4.810 1.00 40.92 278 ASP A N 1
ATOM 2104 C CA . ASP A 1 300 ? -41.964 -11.860 6.038 1.00 51.74 278 ASP A CA 1
ATOM 2105 C C . ASP A 1 300 ? -43.180 -12.728 6.345 1.00 45.71 278 ASP A C 1
ATOM 2106 O O . ASP A 1 300 ? -44.072 -12.291 7.081 1.00 47.29 278 ASP A O 1
ATOM 2111 N N . CYS A 1 301 ? -43.231 -13.944 5.803 1.00 46.76 279 CYS A N 1
ATOM 2112 C CA . CYS A 1 301 ? -44.388 -14.808 5.983 1.00 46.17 279 CYS A CA 1
ATOM 2113 C C . CYS A 1 301 ? -44.563 -15.191 7.450 1.00 43.29 279 CYS A C 1
ATOM 2114 O O . CYS A 1 301 ? -43.620 -15.183 8.245 1.00 46.94 279 CYS A O 1
ATOM 2117 N N . SER A 1 302 ? -45.798 -15.531 7.798 1.00 41.13 280 SER A N 1
ATOM 2118 C CA . SER A 1 302 ? -46.156 -15.963 9.139 1.00 37.19 280 SER A CA 1
ATOM 2119 C C . SER A 1 302 ? -46.207 -17.484 9.209 1.00 38.81 280 SER A C 1
ATOM 2120 O O . SER A 1 302 ? -46.349 -18.173 8.196 1.00 43.95 280 SER A O 1
ATOM 2123 N N . ASP A 1 303 ? -46.086 -18.004 10.432 1.00 29.72 281 ASP A N 1
ATOM 2124 C CA . ASP A 1 303 ? -46.242 -19.438 10.638 1.00 34.47 281 ASP A CA 1
ATOM 2125 C C . ASP A 1 303 ? -47.667 -19.900 10.368 1.00 30.46 281 ASP A C 1
ATOM 2126 O O . ASP A 1 303 ? -47.877 -21.080 10.065 1.00 44.67 281 ASP A O 1
ATOM 2131 N N . VAL A 1 304 ? -48.645 -18.997 10.469 1.00 37.48 282 VAL A N 1
ATOM 2132 C CA . VAL A 1 304 ? -50.025 -19.340 10.131 1.00 42.16 282 VAL A CA 1
ATOM 2133 C C . VAL A 1 304 ? -50.139 -19.668 8.647 1.00 35.89 282 VAL A C 1
ATOM 2134 O O . VAL A 1 304 ? -50.778 -20.653 8.258 1.00 31.78 282 VAL A O 1
ATOM 2138 N N . GLU A 1 305 ? -49.523 -18.840 7.798 1.00 30.00 283 GLU A N 1
ATOM 2139 C CA . GLU A 1 305 ? -49.522 -19.098 6.360 1.00 30.98 283 GLU A CA 1
ATOM 2140 C C . GLU A 1 305 ? -48.926 -20.463 6.045 1.00 31.84 283 GLU A C 1
ATOM 2141 O O . GLU A 1 305 ? -49.501 -21.246 5.280 1.00 36.19 283 GLU A O 1
ATOM 2147 N N . LEU A 1 306 ? -47.764 -20.761 6.627 1.00 27.12 284 LEU A N 1
ATOM 2148 C CA . LEU A 1 306 ? -47.042 -21.976 6.270 1.00 29.75 284 LEU A CA 1
ATOM 2149 C C . LEU A 1 306 ? -47.754 -23.222 6.781 1.00 28.61 284 LEU A C 1
ATOM 2150 O O . LEU A 1 306 ? -47.790 -24.246 6.090 1.00 31.43 284 LEU A O 1
ATOM 2155 N N . GLY A 1 307 ? -48.322 -23.158 7.987 1.00 32.13 285 GLY A N 1
ATOM 2156 C CA . GLY A 1 307 ? -49.101 -24.282 8.479 1.00 30.07 285 GLY A CA 1
ATOM 2157 C C . GLY A 1 307 ? -50.307 -24.569 7.606 1.00 39.80 285 GLY A C 1
ATOM 2158 O O . GLY A 1 307 ? -50.664 -25.728 7.381 1.00 38.70 285 GLY A O 1
ATOM 2159 N N . GLU A 1 308 ? -50.947 -23.513 7.100 1.00 31.43 286 GLU A N 1
ATOM 2160 C CA . GLU A 1 308 ? -52.030 -23.679 6.138 1.00 35.56 286 GLU A CA 1
ATOM 2161 C C . GLU A 1 308 ? -51.526 -24.321 4.851 1.00 45.09 286 GLU A C 1
ATOM 2162 O O . GLU A 1 308 ? -52.183 -25.205 4.289 1.00 32.24 286 GLU A O 1
ATOM 2168 N N . LEU A 1 309 ? -50.353 -23.894 4.378 1.00 27.44 287 LEU A N 1
ATOM 2169 C CA . LEU A 1 309 ? -49.801 -24.448 3.146 1.00 28.90 287 LEU A CA 1
ATOM 2170 C C . LEU A 1 309 ? -49.460 -25.925 3.302 1.00 34.71 287 LEU A C 1
ATOM 2171 O O . LEU A 1 309 ? -49.702 -26.724 2.390 1.00 26.95 287 LEU A O 1
ATOM 2176 N N . CYS A 1 310 ? -48.896 -26.306 4.452 1.00 23.71 288 CYS A N 1
ATOM 2177 C CA . CYS A 1 310 ? -48.541 -27.704 4.680 1.00 30.23 288 CYS A CA 1
ATOM 2178 C C . CYS A 1 310 ? -49.759 -28.611 4.574 1.00 28.82 288 CYS A C 1
ATOM 2179 O O . CYS A 1 310 ? -49.675 -29.716 4.026 1.00 33.50 288 CYS A O 1
ATOM 2182 N N . SER A 1 311 ? -50.903 -28.159 5.093 1.00 28.60 289 SER A N 1
ATOM 2183 C CA . SER A 1 311 ? -52.106 -28.984 5.062 1.00 30.82 289 SER A CA 1
ATOM 2184 C C . SER A 1 311 ? -52.574 -29.227 3.632 1.00 26.91 289 SER A C 1
ATOM 2185 O O . SER A 1 311 ? -53.010 -30.334 3.293 1.00 43.20 289 SER A O 1
ATOM 2188 N N . HIS A 1 312 ? -52.486 -28.208 2.776 1.00 27.43 290 HIS A N 1
ATOM 2189 C CA . HIS A 1 312 ? -52.939 -28.361 1.398 1.00 36.34 290 HIS A CA 1
ATOM 2190 C C . HIS A 1 312 ? -51.927 -29.127 0.554 1.00 31.52 290 HIS A C 1
ATOM 2191 O O . HIS A 1 312 ? -52.314 -29.896 -0.333 1.00 31.31 290 HIS A O 1
ATOM 2198 N N . LEU A 1 313 ? -50.630 -28.927 0.808 1.00 32.24 291 LEU A N 1
ATOM 2199 C CA . LEU A 1 313 ? -49.618 -29.737 0.137 1.00 33.28 291 LEU A CA 1
ATOM 2200 C C . LEU A 1 313 ? -49.774 -31.211 0.480 1.00 39.76 291 LEU A C 1
ATOM 2201 O O . LEU A 1 313 ? -49.498 -32.079 -0.357 1.00 32.76 291 LEU A O 1
ATOM 2206 N N . HIS A 1 314 ? -50.216 -31.507 1.704 1.00 31.17 292 HIS A N 1
ATOM 2207 C CA . HIS A 1 314 ? -50.408 -32.887 2.134 1.00 42.66 292 HIS A CA 1
ATOM 2208 C C . HIS A 1 314 ? -51.518 -33.571 1.346 1.00 45.40 292 HIS A C 1
ATOM 2209 O O . HIS A 1 314 ? -51.493 -34.795 1.178 1.00 41.56 292 HIS A O 1
ATOM 2216 N N . HIS A 1 315 ? -52.497 -32.802 0.862 1.00 33.65 293 HIS A N 1
ATOM 2217 C CA . HIS A 1 315 ? -53.556 -33.385 0.045 1.00 48.75 293 HIS A CA 1
ATOM 2218 C C . HIS A 1 315 ? -53.048 -33.740 -1.346 1.00 47.06 293 HIS A C 1
ATOM 2219 O O . HIS A 1 315 ? -53.353 -34.820 -1.867 1.00 55.49 293 HIS A O 1
ATOM 2226 N N . CYS A 1 316 ? -52.287 -32.836 -1.970 1.00 34.27 294 CYS A N 1
ATOM 2227 C CA . CYS A 1 316 ? -51.705 -33.129 -3.276 1.00 37.74 294 CYS A CA 1
ATOM 2228 C C . CYS A 1 316 ? -50.832 -34.374 -3.216 1.00 39.41 294 CYS A C 1
ATOM 2229 O O . CYS A 1 316 ? -50.780 -35.156 -4.172 1.00 55.40 294 CYS A O 1
ATOM 2232 N N . LYS A 1 317 ? -50.142 -34.575 -2.092 1.00 33.51 295 LYS A N 1
ATOM 2233 C CA . LYS A 1 317 ? -49.313 -35.762 -1.923 1.00 38.47 295 LYS A CA 1
ATOM 2234 C C . LYS A 1 317 ? -50.167 -37.025 -1.877 1.00 52.22 295 LYS A C 1
ATOM 2235 O O . LYS A 1 317 ? -49.848 -38.027 -2.528 1.00 49.19 295 LYS A O 1
ATOM 2241 N N . HIS A 1 318 ? -51.262 -36.995 -1.110 1.00 41.20 296 HIS A N 1
ATOM 2242 C CA . HIS A 1 318 ? -52.146 -38.155 -1.031 1.00 50.02 296 HIS A CA 1
ATOM 2243 C C . HIS A 1 318 ? -52.850 -38.422 -2.355 1.00 57.08 296 HIS A C 1
ATOM 2244 O O . HIS A 1 318 ? -53.135 -39.580 -2.681 1.00 65.97 296 HIS A O 1
ATOM 2251 N N . ALA A 1 319 ? -53.146 -37.371 -3.124 1.00 48.17 297 ALA A N 1
ATOM 2252 C CA . ALA A 1 319 ? -53.775 -37.564 -4.425 1.00 41.68 297 ALA A CA 1
ATOM 2253 C C . ALA A 1 319 ? -52.785 -38.096 -5.453 1.00 50.17 297 ALA A C 1
ATOM 2254 O O . ALA A 1 319 ? -53.175 -38.839 -6.360 1.00 52.94 297 ALA A O 1
ATOM 2256 N N . LEU A 1 320 ? -51.507 -37.725 -5.332 1.00 51.67 298 LEU A N 1
ATOM 2257 C CA . LEU A 1 320 ? -50.488 -38.278 -6.219 1.00 57.33 298 LEU A CA 1
ATOM 2258 C C . LEU A 1 320 ? -50.248 -39.754 -5.940 1.00 62.55 298 LEU A C 1
ATOM 2259 O O . LEU A 1 320 ? -49.882 -40.506 -6.850 1.00 71.77 298 LEU A O 1
ATOM 2264 N N . PHE A 1 321 ? -50.438 -40.182 -4.691 1.00 52.24 299 PHE A N 1
ATOM 2265 C CA . PHE A 1 321 ? -50.416 -41.598 -4.352 1.00 73.13 299 PHE A CA 1
ATOM 2266 C C . PHE A 1 321 ? -51.600 -42.351 -4.944 1.00 73.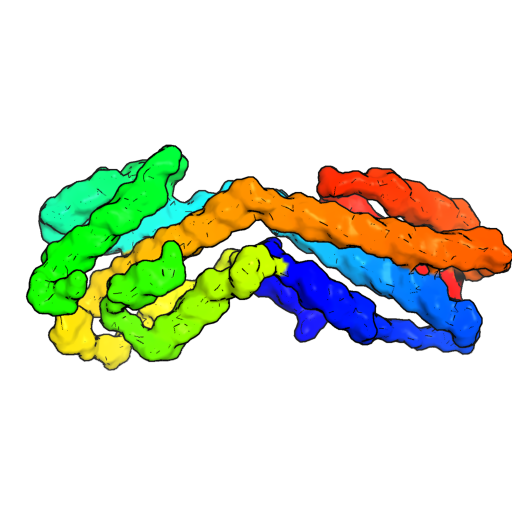02 299 PHE A C 1
ATOM 2267 O O . PHE A 1 321 ? -51.568 -43.586 -4.987 1.00 81.45 299 PHE A O 1
ATOM 2275 N N . SER A 1 322 ? -52.620 -41.637 -5.418 1.00 74.97 300 SER A N 1
ATOM 2276 C CA . SER A 1 322 ? -53.861 -42.225 -5.922 1.00 76.78 300 SER A CA 1
ATOM 2277 C C . SER A 1 322 ? -54.553 -43.039 -4.835 1.00 84.92 300 SER A C 1
ATOM 2278 O O . SER A 1 322 ? -55.060 -42.480 -3.861 1.00 78.10 300 SER A O 1
#

Radius of gyration: 24.88 Å; Cα contacts (8 Å, |Δi|>4): 297; chains: 1; bounding box: 57×46×69 Å

Organism: Human herpesvirus 8 (NCBI:txid37296)

B-factor: mean 46.08, std 18.2, range [16.16, 127.07]

Sequence (282 aa):
HLFNHLFRYHYPSWDQILQELDTLSVATLNPDCHVPALNVEKTLYLAKTIQILVQHRQSEPYLVPAARANLAYSLQQLYKLGNDKIRGVINGMLPLVDAGCIGFERELIKGLPRVLTLQYPHTAPCTEWCLSHFVGASGRLRSEVRDILTTHNGTCAPSFEWMASVVKKFFLVETVIYEDFQDTDFNVQLNLCFFWTAVVQMYQRCIYEQKLVHIISTSLTLLKSTARSFFAWYDLYRPNLGSAALVKYTEHLIRALTPDCSDVELGELCSHLHHCKHALFS

Solvent-accessible surface area: 14478 Å² total; per-residue (Å²): 208,91,56,71,33,8,102,56,42,8,5,4,14,76,79,57,4,69,96,14,15,117,94,27,91,23,85,32,126,70,104,104,19,75,95,7,3,33,23,2,45,46,2,6,10,0,0,74,0,0,40,57,0,6,66,27,79,98,56,28,88,154,11,19,54,38,0,40,64,54,0,9,120,2,0,80,32,0,69,136,82,17,82,116,138,1,84,42,15,0,81,41,4,35,76,51,1,92,71,29,54,172,35,8,41,148,55,0,56,92,4,0,32,136,0,5,70,45,44,20,87,175,52,24,143,83,28,99,51,0,7,69,35,9,6,16,9,18,58,172,6,70,52,57,0,90,105,9,9,53,29,115,150,11,69,6,0,2,10,49,120,70,0,52,35,5,28,107,75,3,86,135,39,143,123,104,116,83,144,82,33,105,54,33,76,0,5,14,22,0,4,5,0,0,0,7,0,6,0,1,69,21,0,55,127,7,61,186,61,97,60,3,40,108,19,0,36,61,0,7,97,45,0,68,58,15,3,184,56,4,15,60,42,26,84,133,143,162,38,142,12,66,48,70,73,49,5,142,87,0,55,86,23,8,157,55,7,62,58,112,8,45,35,116,59,0,26,70,1,15,76,47,4,77,76,1,41,104,23,6,104,107

Nearest PDB structures (foldseek):
  5ipx-assembly1_A  TM=1.004E+00  e=9.831E-40  Human gammaherpesvirus 8
  5lm2-assembly1_A  TM=1.807E-01  e=3.645E+00  Homo sapiens
  8ptk-assembly1_f  TM=1.465E-01  e=5.205E+00  Homo sapiens

Secondary structure (DSSP, 8-state):
-TTHHHHHEEE--HHHHHHHHTT-----SSGGGHHHHHHHHHHHHHHHHHHHHHHHHHHGGGHHHHHHHHHHHHHHHHHHT--HHHHHHHHHHHHHHHHT-TTHHHHHHHHHHHHHHHHSTTT---HHHHHTT--S--HHHHHHHHHHH--TTTT-EE-HHHHHHHHHHHHS-TT---SS---HHHHHHHHHHHHHHHHHHHHHHHHHTTHHHHHHHHHHHHHHHHHHHHHHHHHHH---SS-HHHHHHHHHHHHT--TT--HHHHHHHHHHHHHHHHHHT-

InterPro domains:
  IPR006878 BRRF1, herpesviridae [PF04793] (18-299)

Foldseek 3Di:
DQPVQVQWFLQGFLVVLVVVLVVDADDAPDCVCRLLLSLLVSLLSLLVVLLSLQVSVVCLVVQLQVLLVLLLVLLVVVCVVDDVVLVVLSVVQNVCSNVVPPCNLVSLVVRLLVSLCVQQVPLADVLCSLLNRQDPDDPVLNVVLSVQLCQVVVRTHTDPVNVVVSLVVLPPPPPDADPRHGPSSNRSSSSSNSSSSSVSVSSVVCVVVVSSLVSSVVSLVVSLVSVVVSVVVCVVPVDCLPDPVLVVVLNVLSVPDDSNDHSVSSVVSSVSSVSSSVSSND